Protein AF-A0AAV7Y1E8-F1 (afdb_monomer_lite)

Organism: NCBI:txid439358

Sequence (261 aa):
MVREHLTSSNLPACPCTICLYGFSEGDDFIKTMCYHYYHSYCLAEHASKTEKFFKEEQEKLPLFQRAKSFEVLCPICREPIKCDVETLSKAPPPLALQNAPIMEPDAKLRELQDYMSALYIQQKEKGGIIDPDAADSKVLLVNEPYYVVIKSSQSLVGSSTSQSNNFCEGAESCANSERSPVEEEPTVPRWRQRQLEQQERQRQQAIQQREGRSVQHPKPQPPKPPKPTKPLDDETEEPQRSIGRQRRGRGRGQKINHRNR

Structure (mmCIF, N/CA/C/O backbone):
data_AF-A0AAV7Y1E8-F1
#
_entry.id   AF-A0AAV7Y1E8-F1
#
loop_
_atom_site.group_PDB
_atom_site.id
_atom_site.type_symbol
_atom_site.label_atom_id
_atom_site.label_alt_id
_atom_site.label_comp_id
_atom_site.label_asym_id
_atom_site.label_entity_id
_atom_site.label_seq_id
_atom_site.pdbx_PDB_ins_code
_atom_site.Cartn_x
_atom_site.Cartn_y
_atom_site.Cartn_z
_atom_site.occupancy
_atom_site.B_iso_or_equiv
_atom_site.auth_seq_id
_atom_site.auth_comp_id
_atom_site.auth_asym_id
_atom_site.auth_atom_id
_atom_site.pdbx_PDB_model_num
ATOM 1 N N . MET A 1 1 ? -34.838 -9.312 12.813 1.00 40.81 1 MET A N 1
ATOM 2 C CA . MET A 1 1 ? -33.416 -9.700 12.917 1.00 40.81 1 MET A CA 1
ATOM 3 C C . MET A 1 1 ? -33.146 -10.703 11.814 1.00 40.81 1 MET A C 1
ATOM 5 O O . MET A 1 1 ? -33.668 -11.807 11.885 1.00 40.81 1 MET A O 1
ATOM 9 N N . VAL A 1 2 ? -32.456 -10.295 10.750 1.00 44.75 2 VAL A N 1
ATOM 10 C CA . VAL A 1 2 ? -32.082 -11.217 9.671 1.00 44.75 2 VAL A CA 1
ATOM 11 C C . VAL A 1 2 ? -30.892 -12.019 10.185 1.00 44.75 2 VAL A C 1
ATOM 13 O O . VAL A 1 2 ? -29.847 -11.447 10.476 1.00 44.75 2 VAL A O 1
ATOM 16 N N . ARG A 1 3 ? -31.093 -13.323 10.395 1.00 52.47 3 ARG A N 1
ATOM 17 C CA . ARG A 1 3 ? -30.011 -14.273 10.658 1.00 52.47 3 ARG A CA 1
ATOM 18 C C . ARG A 1 3 ? -29.147 -14.298 9.402 1.00 52.47 3 ARG A C 1
ATOM 20 O O . ARG A 1 3 ? -29.634 -14.696 8.350 1.00 52.47 3 ARG A O 1
ATOM 27 N N . GLU A 1 4 ? -27.903 -13.847 9.506 1.00 55.56 4 GLU A N 1
ATOM 28 C CA . GLU A 1 4 ? -26.889 -14.109 8.487 1.00 55.56 4 GLU A CA 1
ATOM 29 C C . GLU A 1 4 ? -26.824 -15.629 8.298 1.00 55.56 4 GLU A C 1
ATOM 31 O O . GLU A 1 4 ? -26.500 -16.382 9.218 1.00 55.56 4 GLU A O 1
ATOM 36 N N . HIS A 1 5 ? -27.279 -16.091 7.136 1.00 48.59 5 HIS A N 1
ATOM 37 C CA . HIS A 1 5 ? -27.299 -17.501 6.792 1.00 48.59 5 HIS A CA 1
ATOM 38 C C . HIS A 1 5 ? -25.850 -17.944 6.579 1.00 48.59 5 HIS A C 1
ATOM 40 O O . HIS A 1 5 ? -25.263 -17.667 5.539 1.00 48.59 5 HIS A O 1
ATOM 46 N N . LEU A 1 6 ? -25.290 -18.586 7.607 1.00 52.28 6 LEU A N 1
ATOM 47 C CA . LEU A 1 6 ? -23.985 -19.244 7.625 1.00 52.28 6 LEU A CA 1
ATOM 48 C C . LEU A 1 6 ? -23.891 -20.260 6.475 1.00 52.28 6 LEU A C 1
ATOM 50 O O . LEU A 1 6 ? -24.307 -21.411 6.615 1.00 52.28 6 LEU A O 1
ATOM 54 N N . THR A 1 7 ? -23.367 -19.840 5.325 1.00 55.47 7 THR A N 1
ATOM 55 C CA . THR A 1 7 ? -22.814 -20.766 4.333 1.00 55.47 7 THR A CA 1
ATOM 56 C C . THR A 1 7 ? -21.528 -21.377 4.888 1.00 55.47 7 THR A C 1
ATOM 58 O O . THR A 1 7 ? -20.909 -20.816 5.788 1.00 55.47 7 THR A O 1
ATOM 61 N N . SER A 1 8 ? -21.109 -22.526 4.356 1.00 54.38 8 SER A N 1
ATOM 62 C CA . SER A 1 8 ? -19.976 -23.333 4.845 1.00 54.38 8 SER A CA 1
ATOM 63 C C . SER A 1 8 ? -18.618 -22.613 4.921 1.00 54.38 8 SER A C 1
ATOM 65 O O . SER A 1 8 ? -17.678 -23.172 5.469 1.00 54.38 8 SER A O 1
ATOM 67 N N . SER A 1 9 ? -18.513 -21.370 4.444 1.00 61.06 9 SER A N 1
ATOM 68 C CA . SER A 1 9 ? -17.401 -20.461 4.719 1.00 61.06 9 SER A CA 1
ATOM 69 C C . SER A 1 9 ? -17.925 -19.030 4.904 1.00 61.06 9 SER A C 1
ATOM 71 O O . SER A 1 9 ? -18.398 -18.414 3.951 1.00 61.06 9 SER A O 1
ATOM 73 N N . ASN A 1 10 ? -17.808 -18.478 6.114 1.00 76.69 10 ASN A N 1
ATOM 74 C CA . ASN A 1 10 ? -18.077 -17.060 6.412 1.00 76.69 10 ASN A CA 1
ATOM 75 C C . ASN A 1 10 ? -16.878 -16.145 6.082 1.00 76.69 10 ASN A C 1
ATOM 77 O O . ASN A 1 10 ? -16.777 -15.028 6.595 1.00 76.69 10 ASN A O 1
ATOM 81 N N . LEU A 1 11 ? -15.938 -16.622 5.265 1.00 87.94 11 LEU A N 1
ATOM 82 C CA . LEU A 1 11 ? -14.758 -15.858 4.882 1.00 87.94 11 LEU A CA 1
ATOM 83 C C . LEU A 1 11 ? -15.128 -14.813 3.820 1.00 87.94 11 LEU A C 1
ATOM 85 O O . LEU A 1 11 ? -15.914 -15.111 2.915 1.00 87.94 11 LEU A O 1
ATOM 89 N N . PRO A 1 12 ? -14.573 -13.591 3.892 1.00 89.19 12 PRO A N 1
ATOM 90 C CA . PRO A 1 12 ? -14.768 -12.608 2.838 1.00 89.19 12 PRO A CA 1
ATOM 91 C C . PRO A 1 12 ? -14.227 -13.145 1.507 1.00 89.19 12 PRO A C 1
ATOM 93 O O . PRO A 1 12 ? -13.085 -13.585 1.423 1.00 89.19 12 PRO A O 1
ATOM 96 N N . ALA A 1 13 ? -15.039 -13.072 0.450 1.00 88.06 13 ALA A N 1
ATOM 97 C CA . ALA A 1 13 ? -14.643 -13.509 -0.893 1.00 88.06 13 ALA A CA 1
ATOM 98 C C . ALA A 1 13 ? -13.715 -12.509 -1.617 1.00 88.06 13 ALA A C 1
ATOM 100 O O . ALA A 1 13 ? -13.262 -12.772 -2.729 1.00 88.06 13 ALA A O 1
ATOM 101 N N . CYS A 1 14 ? -13.460 -11.342 -1.022 1.00 90.62 14 CYS A N 1
ATOM 102 C CA . CYS A 1 14 ? -12.571 -10.318 -1.560 1.00 90.62 14 CYS A CA 1
ATOM 103 C C . CYS A 1 14 ? -11.164 -10.413 -0.945 1.00 90.62 14 CYS A C 1
ATOM 105 O O . CYS A 1 14 ? -11.022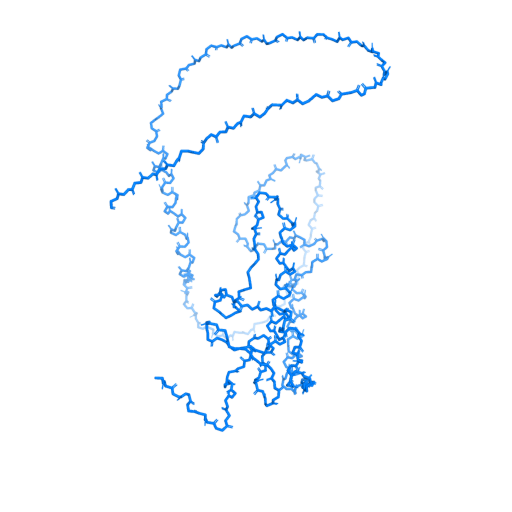 -10.873 0.187 1.00 90.62 14 CYS A O 1
ATOM 107 N N . PRO A 1 15 ? -10.114 -9.957 -1.651 1.00 94.88 15 PRO A N 1
ATOM 108 C CA . PRO A 1 15 ? -8.782 -9.851 -1.072 1.00 94.88 15 PRO A CA 1
ATOM 109 C C . PRO A 1 15 ? -8.688 -8.669 -0.101 1.00 94.88 15 PRO A C 1
ATOM 111 O O . PRO A 1 15 ? -9.342 -7.636 -0.279 1.00 94.88 15 PRO A O 1
ATOM 114 N N . CYS A 1 16 ? -7.809 -8.780 0.893 1.00 96.69 16 CYS A N 1
ATOM 115 C CA . CYS A 1 16 ? -7.397 -7.627 1.680 1.00 96.69 16 CYS A CA 1
ATOM 116 C C . CYS A 1 16 ? -6.605 -6.666 0.782 1.00 96.69 16 CYS A C 1
ATOM 118 O O . CYS A 1 16 ? -5.572 -7.030 0.229 1.00 96.69 16 CYS A O 1
ATOM 120 N N . THR A 1 17 ? -7.028 -5.406 0.671 1.00 96.62 17 THR A N 1
ATOM 121 C CA . THR A 1 17 ? -6.372 -4.437 -0.231 1.00 96.62 17 THR A CA 1
ATOM 122 C C . THR A 1 17 ? -5.018 -3.928 0.268 1.00 96.62 17 THR A C 1
ATOM 124 O O . THR A 1 17 ? -4.405 -3.099 -0.395 1.00 96.62 17 THR A O 1
ATOM 127 N N . ILE A 1 18 ? -4.571 -4.366 1.449 1.00 96.88 18 ILE A N 1
ATOM 128 C CA . ILE A 1 18 ? -3.268 -3.995 2.014 1.00 96.88 18 ILE A CA 1
ATOM 129 C C . ILE A 1 18 ? -2.212 -5.028 1.611 1.00 96.88 18 ILE A C 1
ATOM 131 O O . ILE A 1 18 ? -1.183 -4.654 1.062 1.00 96.88 18 ILE A O 1
ATOM 135 N N . CYS A 1 19 ? -2.459 -6.319 1.861 1.00 95.62 19 CYS A N 1
ATOM 136 C CA . CYS A 1 19 ? -1.514 -7.391 1.526 1.00 95.62 19 CYS A CA 1
ATOM 137 C C . CYS A 1 19 ? -1.793 -8.056 0.170 1.00 95.62 19 CYS A C 1
ATOM 139 O O . CYS A 1 19 ? -0.960 -8.815 -0.307 1.00 95.62 19 CYS A O 1
ATOM 141 N N . LEU A 1 20 ? -2.946 -7.771 -0.442 1.00 95.75 20 LEU A N 1
ATOM 142 C CA . LEU A 1 20 ? -3.437 -8.341 -1.703 1.00 95.75 20 LEU A CA 1
ATOM 143 C C . LEU A 1 20 ? -3.750 -9.848 -1.664 1.00 95.75 20 LEU A C 1
ATOM 145 O O . LEU A 1 20 ? -4.142 -10.411 -2.683 1.00 95.75 20 LEU A O 1
ATOM 149 N N . TYR A 1 21 ? -3.658 -10.489 -0.497 1.00 95.25 21 TYR A N 1
ATOM 150 C CA . TYR A 1 21 ? -4.055 -11.882 -0.302 1.00 95.25 21 TYR A CA 1
ATOM 151 C C . TYR A 1 21 ? -5.527 -12.012 0.100 1.00 95.25 21 TYR A C 1
ATOM 153 O O . TYR A 1 21 ? -6.120 -11.108 0.697 1.00 95.25 21 TYR A O 1
ATOM 161 N N . GLY A 1 22 ? -6.111 -13.165 -0.231 1.00 93.88 22 GLY A N 1
ATOM 162 C CA . GLY A 1 22 ? -7.423 -13.579 0.263 1.00 93.88 22 GLY A CA 1
ATOM 163 C C . GLY A 1 22 ? -7.404 -13.948 1.748 1.00 93.88 22 GLY A C 1
ATOM 164 O O . GLY A 1 22 ? -6.351 -13.979 2.385 1.00 93.88 22 GLY A O 1
ATOM 165 N N . PHE A 1 23 ? -8.585 -14.243 2.283 1.00 93.44 23 PHE A N 1
ATOM 166 C CA . PHE A 1 23 ? -8.762 -14.711 3.655 1.00 93.44 23 PHE A CA 1
ATOM 167 C C . PHE A 1 23 ? -8.805 -16.237 3.687 1.00 93.44 23 PHE A C 1
ATOM 169 O O . PHE A 1 23 ? -9.532 -16.851 2.905 1.00 93.44 23 PHE A O 1
ATOM 176 N N . SER A 1 24 ? -8.035 -16.835 4.591 1.00 92.00 24 SER A N 1
ATOM 177 C CA . SER A 1 24 ? -7.985 -18.284 4.814 1.00 92.00 24 SER A CA 1
ATOM 178 C C . SER A 1 24 ? -8.520 -18.647 6.200 1.00 92.00 24 SER A C 1
ATOM 180 O O . SER A 1 24 ? -8.622 -17.799 7.087 1.00 92.00 24 SER A O 1
ATOM 182 N N . GLU A 1 25 ? -8.861 -19.917 6.409 1.00 89.88 25 GLU A N 1
ATOM 183 C CA . GLU A 1 25 ? -9.179 -20.410 7.752 1.00 89.88 25 GLU A CA 1
ATOM 184 C C . GLU A 1 25 ? -7.974 -20.211 8.685 1.00 89.88 25 GLU A C 1
ATOM 186 O O . GLU A 1 25 ? -6.852 -20.583 8.347 1.00 89.88 25 GLU A O 1
ATOM 191 N N . GLY A 1 26 ? -8.207 -19.604 9.851 1.00 87.75 26 GLY A N 1
ATOM 192 C CA . GLY A 1 26 ? -7.156 -19.250 10.812 1.00 87.75 26 GLY A CA 1
ATOM 193 C C . GLY A 1 26 ? -6.606 -17.825 10.680 1.00 87.75 26 GLY A C 1
ATOM 194 O O . GLY A 1 26 ? -5.834 -17.411 11.541 1.00 87.75 26 GLY A O 1
ATOM 195 N N . ASP A 1 27 ? -7.015 -17.060 9.664 1.00 92.25 27 ASP A N 1
ATOM 196 C CA . ASP A 1 27 ? -6.693 -15.633 9.587 1.00 92.25 27 ASP A CA 1
ATOM 197 C C . ASP A 1 27 ? -7.577 -14.806 10.538 1.00 92.25 27 ASP A C 1
ATOM 199 O O . ASP A 1 27 ? -8.803 -14.937 10.553 1.00 92.25 27 ASP A O 1
ATOM 203 N N . ASP A 1 28 ? -6.960 -13.856 11.242 1.00 93.38 28 ASP A N 1
ATOM 204 C CA . ASP A 1 28 ? -7.676 -12.821 11.987 1.00 93.38 28 ASP A CA 1
ATOM 205 C C . ASP A 1 28 ? -8.008 -11.637 11.071 1.00 93.38 28 ASP A C 1
ATOM 207 O O . ASP A 1 28 ? -7.120 -10.994 10.495 1.00 93.38 28 ASP A O 1
ATOM 211 N N . PHE A 1 29 ? -9.293 -11.299 10.964 1.00 94.06 29 PHE A N 1
ATOM 212 C CA . PHE A 1 29 ? -9.763 -10.200 10.124 1.00 94.06 29 PHE A CA 1
ATOM 213 C C . PHE A 1 29 ? -10.843 -9.348 10.788 1.00 94.06 29 PHE A C 1
ATOM 215 O O . PHE A 1 29 ? -11.535 -9.766 11.715 1.00 94.06 29 PHE A O 1
ATOM 222 N N . ILE A 1 30 ? -11.002 -8.131 10.271 1.00 93.75 30 ILE A N 1
ATOM 223 C CA . ILE A 1 30 ? -11.982 -7.151 10.730 1.00 93.75 30 ILE A CA 1
ATOM 224 C C . ILE A 1 30 ? -12.786 -6.600 9.553 1.00 93.75 30 ILE A C 1
ATOM 226 O O . ILE A 1 30 ? -12.258 -6.339 8.469 1.00 93.75 30 ILE A O 1
ATOM 230 N N . LYS A 1 31 ? -14.081 -6.391 9.797 1.00 94.75 31 LYS A N 1
ATOM 231 C CA . LYS A 1 31 ? -14.990 -5.649 8.923 1.00 94.75 31 LYS A CA 1
ATOM 232 C C . LYS A 1 31 ? -15.153 -4.233 9.466 1.00 94.75 31 LYS A C 1
ATOM 234 O O . LYS A 1 31 ? -15.590 -4.050 10.602 1.00 94.75 31 LYS A O 1
ATOM 239 N N . THR A 1 32 ? -14.821 -3.232 8.663 1.00 95.00 32 THR A N 1
ATOM 240 C CA . THR A 1 32 ? -15.008 -1.825 9.035 1.00 95.00 32 THR A CA 1
ATOM 241 C C . THR A 1 32 ? -16.463 -1.383 8.856 1.00 95.00 32 THR A C 1
ATOM 243 O O . THR A 1 32 ? -17.277 -2.063 8.229 1.00 95.00 32 THR A O 1
ATOM 246 N N . MET A 1 33 ? -16.801 -0.197 9.372 1.00 95.00 33 MET A N 1
ATOM 247 C CA . MET A 1 33 ? -18.141 0.384 9.203 1.00 95.00 33 MET A CA 1
ATOM 248 C C . MET A 1 33 ? -18.464 0.767 7.762 1.00 95.00 33 MET A C 1
ATOM 250 O O . MET A 1 33 ? -19.619 0.692 7.357 1.00 95.00 33 MET A O 1
ATOM 254 N N . CYS A 1 34 ? -17.435 1.053 6.969 1.00 96.19 34 CYS A N 1
ATOM 255 C CA . CYS A 1 34 ? -17.549 1.245 5.531 1.00 96.19 34 CYS A CA 1
ATOM 256 C C . CYS A 1 34 ? -17.591 -0.076 4.736 1.00 96.19 34 CYS A C 1
ATOM 258 O O . CYS A 1 34 ? -17.379 -0.060 3.529 1.00 96.19 34 CYS A O 1
ATOM 260 N N . TYR A 1 35 ? -17.863 -1.214 5.394 1.00 94.94 35 TYR A N 1
ATOM 261 C CA . TYR A 1 35 ? -18.031 -2.552 4.800 1.00 94.94 35 TYR A CA 1
ATOM 262 C C . TYR A 1 35 ? -16.805 -3.111 4.065 1.00 94.94 35 TYR A C 1
ATOM 264 O O . TYR A 1 35 ? -16.930 -4.030 3.256 1.00 94.94 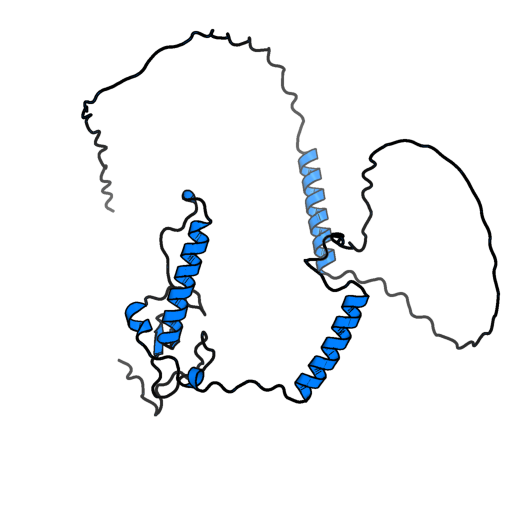35 TYR A O 1
ATOM 272 N N . HIS A 1 36 ? -15.614 -2.608 4.381 1.00 95.94 36 HIS A N 1
ATOM 273 C CA . HIS A 1 36 ? -14.365 -3.121 3.834 1.00 95.94 36 HIS A CA 1
ATOM 274 C C . HIS A 1 36 ? -13.700 -4.096 4.808 1.00 95.94 36 HIS A C 1
ATOM 276 O O . HIS A 1 36 ? -13.762 -3.922 6.027 1.00 95.94 36 HIS A O 1
ATOM 282 N N . TYR A 1 37 ? -13.070 -5.129 4.254 1.00 96.38 37 TYR A N 1
ATOM 283 C CA . TYR A 1 37 ? -12.449 -6.208 5.013 1.00 96.38 37 TYR A CA 1
ATOM 284 C C . TYR A 1 37 ? -10.928 -6.094 4.963 1.00 96.38 37 TYR A C 1
ATOM 286 O O . TYR A 1 37 ? -10.343 -5.865 3.902 1.00 96.38 37 TYR A O 1
ATOM 294 N N . TYR A 1 38 ? -10.291 -6.289 6.115 1.00 96.81 38 TYR A N 1
ATOM 295 C CA . TYR A 1 38 ? -8.836 -6.289 6.251 1.00 96.81 38 TYR A CA 1
ATOM 296 C C . TYR A 1 38 ? -8.401 -7.395 7.200 1.00 96.81 38 TYR A C 1
ATOM 298 O O . TYR A 1 38 ? -9.094 -7.664 8.180 1.00 96.81 38 TYR A O 1
ATOM 306 N N . HIS A 1 39 ? -7.225 -7.980 6.971 1.00 96.88 39 HIS A N 1
ATOM 307 C CA . HIS A 1 39 ? -6.550 -8.722 8.034 1.00 96.88 39 HIS A CA 1
ATOM 308 C C . HIS A 1 39 ? -6.241 -7.765 9.188 1.00 96.88 39 HIS A C 1
ATOM 310 O O . HIS A 1 39 ? -5.772 -6.645 8.955 1.00 96.88 39 HIS A O 1
ATOM 316 N N . SER A 1 40 ? -6.492 -8.198 10.422 1.00 96.19 40 SER A N 1
ATOM 317 C CA . SER A 1 40 ? -6.297 -7.378 11.624 1.00 96.19 40 SER A CA 1
ATOM 318 C C . SER A 1 40 ? -4.856 -6.872 11.718 1.00 96.19 40 SER A C 1
ATOM 320 O O . SER A 1 40 ? -4.631 -5.672 11.880 1.00 96.19 40 SER A O 1
ATOM 322 N N . TYR A 1 41 ? -3.894 -7.766 11.469 1.00 96.62 41 TYR A N 1
ATOM 323 C CA . TYR A 1 41 ? -2.470 -7.446 11.366 1.00 96.62 41 TYR A CA 1
ATOM 324 C C . TYR A 1 41 ? -2.188 -6.347 10.328 1.00 96.62 41 TYR A C 1
ATOM 326 O O . TYR A 1 41 ? -1.524 -5.352 10.620 1.00 96.62 41 TYR A O 1
ATOM 334 N N . CYS A 1 42 ? -2.740 -6.480 9.118 1.00 97.12 42 CYS A N 1
ATOM 335 C CA . CYS A 1 42 ? -2.508 -5.527 8.033 1.00 97.12 42 CYS A CA 1
ATOM 336 C C . CYS A 1 42 ? -3.082 -4.141 8.339 1.00 97.12 42 CYS A C 1
ATOM 338 O O . CYS A 1 42 ? -2.445 -3.132 8.031 1.00 97.12 42 CYS A O 1
ATOM 340 N N . LEU A 1 43 ? -4.267 -4.073 8.953 1.00 97.25 43 LEU A N 1
ATOM 341 C CA . LEU A 1 43 ? -4.855 -2.795 9.346 1.00 97.25 43 LEU A CA 1
ATOM 342 C C . LEU A 1 43 ? -4.051 -2.128 10.472 1.00 97.25 43 LEU A C 1
ATOM 344 O O . LEU A 1 43 ? -3.862 -0.912 10.429 1.00 97.25 43 LEU A O 1
ATOM 348 N N . ALA A 1 44 ? -3.532 -2.901 11.432 1.00 96.94 44 ALA A N 1
ATOM 349 C CA . ALA A 1 44 ? -2.661 -2.383 12.490 1.00 96.94 44 ALA A CA 1
ATOM 350 C C . ALA A 1 44 ? -1.358 -1.792 11.928 1.00 96.94 44 ALA A C 1
ATOM 352 O O . ALA A 1 44 ? -0.984 -0.665 12.266 1.00 96.94 44 ALA A O 1
ATOM 353 N N . GLU A 1 45 ? -0.691 -2.533 11.038 1.00 96.88 45 GLU A N 1
ATOM 354 C CA . GLU A 1 45 ? 0.506 -2.083 10.318 1.00 96.88 45 GLU A CA 1
ATOM 355 C C . GLU A 1 45 ? 0.239 -0.792 9.533 1.00 96.88 45 GLU A C 1
ATOM 357 O O . GLU A 1 45 ? 1.021 0.160 9.610 1.00 96.88 45 GLU A O 1
ATOM 362 N N . HIS A 1 46 ? -0.878 -0.742 8.803 1.00 97.12 46 HIS A N 1
ATOM 363 C CA . HIS A 1 46 ? -1.276 0.431 8.033 1.00 97.12 46 HIS A CA 1
ATOM 364 C C . HIS A 1 46 ? -1.519 1.646 8.934 1.00 97.12 46 HIS A C 1
ATOM 366 O O . HIS A 1 46 ? -0.945 2.705 8.688 1.00 97.12 46 HIS A O 1
ATOM 372 N N . ALA A 1 47 ? -2.313 1.493 9.996 1.00 96.56 47 ALA A N 1
ATOM 373 C CA . ALA A 1 47 ? -2.591 2.566 10.948 1.00 96.56 47 ALA A CA 1
ATOM 374 C C . ALA A 1 47 ? -1.298 3.107 11.578 1.00 96.56 47 ALA A C 1
ATOM 376 O O . ALA A 1 47 ? -1.075 4.316 11.579 1.00 96.56 47 ALA A O 1
ATOM 377 N N . SER A 1 48 ? -0.411 2.209 12.020 1.00 96.00 48 SER A N 1
ATOM 378 C CA . SER A 1 48 ? 0.868 2.568 12.645 1.00 96.00 48 SER A CA 1
ATOM 379 C C . SER A 1 48 ? 1.795 3.319 11.687 1.00 96.00 48 SER A C 1
ATOM 381 O O . SER A 1 48 ? 2.438 4.295 12.075 1.00 96.00 48 SER A O 1
ATOM 383 N N . LYS A 1 49 ? 1.889 2.879 10.424 1.00 96.50 49 LYS A N 1
ATOM 384 C CA . LYS A 1 49 ? 2.711 3.542 9.399 1.00 96.50 49 LYS A CA 1
ATOM 385 C C . LYS A 1 49 ? 2.134 4.905 9.024 1.00 96.50 49 LYS A C 1
ATOM 387 O O . LYS A 1 49 ? 2.872 5.886 9.021 1.00 96.50 49 LYS A O 1
ATOM 392 N N . THR A 1 50 ? 0.830 4.992 8.765 1.00 95.75 50 THR A N 1
ATOM 393 C CA . THR A 1 50 ? 0.180 6.259 8.397 1.00 95.75 50 THR A CA 1
ATOM 394 C C . THR A 1 50 ? 0.251 7.277 9.542 1.00 95.75 50 THR A C 1
ATOM 396 O O . THR A 1 50 ? 0.452 8.461 9.281 1.00 95.75 50 THR A O 1
ATOM 399 N N . GLU A 1 51 ? 0.184 6.843 10.807 1.00 95.69 51 GLU A N 1
ATOM 400 C CA . GLU A 1 51 ? 0.390 7.732 11.960 1.00 95.69 51 GLU A CA 1
ATOM 401 C C . GLU A 1 51 ? 1.817 8.296 12.008 1.00 95.69 51 GLU A C 1
ATOM 403 O O . GLU A 1 51 ? 2.003 9.491 12.251 1.00 95.69 51 GLU A O 1
ATOM 408 N N . LYS A 1 52 ? 2.831 7.456 11.758 1.00 96.12 52 LYS A N 1
ATOM 409 C CA . LYS A 1 52 ? 4.235 7.892 11.695 1.00 96.12 52 LYS A CA 1
ATOM 410 C C . LYS A 1 52 ? 4.447 8.922 10.587 1.00 96.12 52 LYS A C 1
ATOM 412 O O . LYS A 1 52 ? 4.929 10.012 10.878 1.00 96.12 52 LYS A O 1
ATOM 417 N N . PHE A 1 53 ? 3.991 8.628 9.366 1.00 96.50 53 PHE A N 1
ATOM 418 C CA . PHE A 1 53 ? 4.065 9.573 8.247 1.00 96.50 53 PHE A CA 1
ATOM 419 C C . PHE A 1 53 ? 3.354 10.889 8.560 1.00 96.50 53 PHE A C 1
ATOM 421 O O . PHE A 1 53 ? 3.886 11.961 8.287 1.00 96.50 53 PHE A O 1
ATOM 428 N N . PHE A 1 54 ? 2.173 10.829 9.179 1.00 95.94 54 PHE A N 1
ATOM 429 C CA . PHE A 1 54 ? 1.468 12.034 9.596 1.00 95.94 54 PHE A CA 1
ATOM 430 C C . PHE A 1 54 ? 2.304 12.872 10.570 1.00 95.94 54 PHE A C 1
ATOM 432 O O . PHE A 1 54 ? 2.426 14.078 10.372 1.00 95.94 54 PHE A O 1
ATOM 439 N N . LYS A 1 55 ? 2.912 12.261 11.595 1.00 95.56 55 LYS A N 1
ATOM 440 C CA . LYS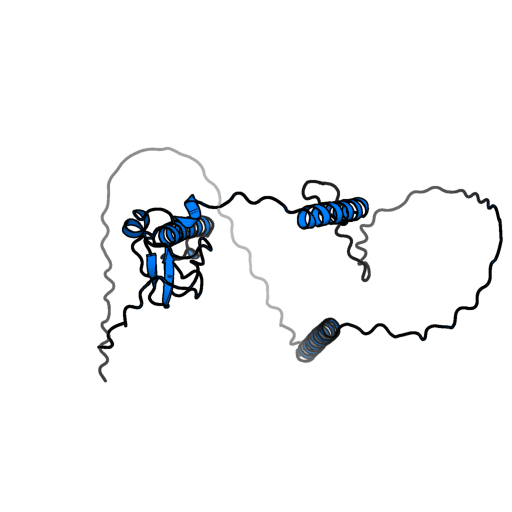 A 1 55 ? 3.769 12.976 12.558 1.00 95.56 55 LYS A CA 1
ATOM 441 C C . LYS A 1 55 ? 4.979 13.619 11.875 1.00 95.56 55 LYS A C 1
ATOM 443 O O . LYS A 1 55 ? 5.227 14.801 12.100 1.00 95.56 55 LYS A O 1
ATOM 448 N N . GLU A 1 56 ? 5.664 12.888 11.001 1.00 96.25 56 GLU A N 1
ATOM 449 C CA . GLU A 1 56 ? 6.825 13.389 10.251 1.00 96.25 56 GLU A CA 1
ATOM 450 C C . GLU A 1 56 ? 6.467 14.584 9.352 1.00 96.25 56 GLU A C 1
ATOM 452 O O . GLU A 1 56 ? 7.176 15.591 9.340 1.00 96.25 56 GLU A O 1
ATOM 457 N N . GLU A 1 57 ? 5.346 14.521 8.630 1.00 95.50 57 GLU A N 1
ATOM 458 C CA . GLU A 1 57 ? 4.876 15.641 7.801 1.00 95.50 57 GLU A CA 1
ATOM 459 C C . GLU A 1 57 ? 4.476 16.851 8.653 1.00 95.50 57 GLU A C 1
ATOM 461 O O . GLU A 1 57 ? 4.758 17.999 8.309 1.00 95.50 57 GLU A O 1
ATOM 466 N N . GLN A 1 58 ? 3.871 16.608 9.812 1.00 95.31 58 GLN A N 1
ATOM 467 C CA . GLN A 1 58 ? 3.460 17.661 10.734 1.00 95.31 58 GLN A CA 1
ATOM 468 C C . GLN A 1 58 ? 4.657 18.375 11.366 1.00 95.31 58 GLN A C 1
ATOM 470 O O . GLN A 1 58 ? 4.598 19.583 11.601 1.00 95.31 58 GLN A O 1
ATOM 475 N N . GLU A 1 59 ? 5.758 17.669 11.611 1.00 94.56 59 GLU A N 1
ATOM 476 C CA . GLU A 1 59 ? 6.999 18.263 12.114 1.00 94.56 59 GLU A CA 1
ATOM 477 C C . GLU A 1 59 ? 7.641 19.221 11.103 1.00 94.56 59 GLU A C 1
ATOM 479 O O . GLU A 1 59 ? 8.143 20.274 11.511 1.00 94.56 59 GLU A O 1
ATOM 484 N N . LYS A 1 60 ? 7.537 18.921 9.799 1.00 95.69 60 LYS A N 1
ATOM 485 C CA . LYS A 1 60 ? 8.024 19.779 8.700 1.00 95.69 60 LYS A CA 1
ATOM 486 C C . LYS A 1 60 ? 7.231 21.082 8.563 1.00 95.69 60 LYS A C 1
ATOM 488 O O . LYS A 1 60 ? 7.747 22.065 8.029 1.00 95.69 60 LYS A O 1
ATOM 493 N N . LEU A 1 61 ? 5.987 21.113 9.043 1.00 95.19 61 LEU A N 1
ATOM 494 C CA . LEU A 1 61 ? 5.118 22.282 8.942 1.00 95.19 61 LEU A CA 1
ATOM 495 C C . LEU A 1 61 ? 5.342 23.286 10.090 1.00 95.19 61 LEU A C 1
ATOM 497 O O . LEU A 1 61 ? 5.547 22.893 11.248 1.00 95.19 61 LEU A O 1
ATOM 501 N N . PRO A 1 62 ? 5.215 24.600 9.817 1.00 94.81 62 PRO A N 1
ATOM 502 C CA . PRO A 1 62 ? 5.123 25.619 10.858 1.00 94.81 62 PRO A CA 1
ATOM 503 C C . PRO A 1 62 ? 3.963 25.340 11.825 1.00 94.81 62 PRO A C 1
ATOM 505 O O . PRO A 1 62 ? 2.896 24.896 11.405 1.00 94.81 62 PRO A O 1
ATOM 508 N N . LEU A 1 63 ? 4.122 25.682 13.111 1.00 91.88 63 LEU A N 1
ATOM 509 C CA . LEU A 1 63 ? 3.148 25.371 14.176 1.00 91.88 63 LEU A CA 1
ATOM 510 C C . LEU A 1 63 ? 1.697 25.776 13.859 1.00 91.88 63 LEU A C 1
ATOM 512 O O . LEU A 1 63 ? 0.770 25.085 14.267 1.00 91.88 63 LEU A O 1
ATOM 516 N N . PHE A 1 64 ? 1.489 26.875 13.129 1.00 92.19 64 PHE A N 1
ATOM 517 C CA . PHE A 1 64 ? 0.151 27.370 12.782 1.00 92.19 64 PHE A CA 1
ATOM 518 C C . PHE A 1 64 ? -0.551 26.567 11.674 1.00 92.19 64 PHE A C 1
ATOM 520 O O . PHE A 1 64 ? -1.757 26.721 11.498 1.00 92.19 64 PHE A O 1
ATOM 527 N N . GLN A 1 65 ? 0.187 25.739 10.926 1.00 93.12 65 GLN A N 1
ATOM 528 C CA . GLN A 1 65 ? -0.332 24.897 9.840 1.00 93.12 65 GLN A CA 1
ATOM 529 C C . GLN A 1 65 ? -0.525 23.437 10.262 1.00 93.12 65 GLN A C 1
ATOM 531 O O . GLN A 1 65 ? -1.135 22.668 9.524 1.00 93.12 65 GLN A O 1
ATOM 536 N N . ARG A 1 66 ? -0.026 23.044 11.441 1.00 93.75 66 ARG A N 1
ATOM 537 C CA . ARG A 1 66 ? -0.131 21.667 11.928 1.00 93.75 66 ARG A CA 1
ATOM 538 C C . ARG A 1 66 ? -1.585 21.311 12.230 1.00 93.75 66 ARG A C 1
ATOM 540 O O . ARG A 1 66 ? -2.272 22.008 12.980 1.00 93.75 66 ARG A O 1
ATOM 547 N N . ALA A 1 67 ? -2.037 20.183 11.692 1.00 91.12 67 ALA A N 1
ATOM 548 C CA . ALA A 1 67 ? -3.297 19.564 12.087 1.00 91.12 67 ALA A CA 1
ATOM 549 C C . ALA A 1 67 ? -3.286 19.158 13.576 1.00 91.12 67 ALA A C 1
ATOM 551 O O . ALA A 1 67 ? -2.237 18.904 14.165 1.00 91.12 67 ALA A O 1
ATOM 552 N N . LYS A 1 68 ? -4.466 19.115 14.201 1.00 85.25 68 LYS A N 1
ATOM 553 C CA . LYS A 1 68 ? -4.597 18.878 15.651 1.00 85.25 68 LYS A CA 1
ATOM 554 C C . LYS A 1 68 ? -4.643 17.402 16.031 1.00 85.25 68 LYS A C 1
ATOM 556 O O . LYS A 1 68 ? -4.266 17.058 17.145 1.00 85.25 68 LYS A O 1
ATOM 561 N N . SER A 1 69 ? -5.144 16.556 15.141 1.00 90.38 69 SER A N 1
ATOM 562 C CA . SER A 1 69 ? -5.405 15.149 15.418 1.00 90.38 69 SER A CA 1
ATOM 563 C C . SER A 1 69 ? -5.126 14.297 14.192 1.00 90.38 69 SER A C 1
ATOM 565 O O . SER A 1 69 ? -5.235 14.762 13.058 1.00 90.38 69 SER A O 1
ATOM 567 N N . PHE A 1 70 ? -4.768 13.048 14.462 1.00 93.25 70 PHE A N 1
ATOM 568 C CA . PHE A 1 70 ? -4.607 12.000 13.473 1.00 93.25 70 PHE A CA 1
ATOM 569 C C . PHE A 1 70 ? -5.850 11.109 13.471 1.00 93.25 70 PHE A C 1
ATOM 571 O O . PHE A 1 70 ? -6.362 10.764 14.536 1.00 93.25 70 PHE A O 1
ATOM 578 N N . GLU A 1 71 ? -6.309 10.723 12.283 1.00 94.44 71 GLU A N 1
ATOM 579 C CA . GLU A 1 71 ? -7.375 9.742 12.098 1.00 94.44 71 GLU A CA 1
ATOM 580 C C . GLU A 1 71 ? -6.928 8.708 11.067 1.00 94.44 71 GLU A C 1
ATOM 582 O O . GLU A 1 71 ? -6.383 9.051 10.015 1.00 94.44 71 GLU A O 1
ATOM 587 N N . VAL A 1 72 ? -7.176 7.433 11.362 1.00 95.62 72 VAL A N 1
ATOM 588 C CA . VAL A 1 72 ? -6.930 6.350 10.409 1.00 95.62 72 VAL A CA 1
ATOM 589 C C . VAL A 1 72 ? -8.037 6.389 9.363 1.00 95.62 72 VAL A C 1
ATOM 591 O O . VAL A 1 72 ? -9.214 6.276 9.698 1.00 95.62 72 VAL A O 1
ATOM 594 N N . LEU A 1 73 ? -7.672 6.534 8.091 1.00 96.62 73 LEU A N 1
ATOM 595 C CA . LEU A 1 73 ? -8.623 6.540 6.981 1.00 96.62 73 LEU A CA 1
ATOM 596 C C . LEU A 1 73 ? -8.622 5.193 6.265 1.00 96.62 73 LEU A C 1
ATOM 598 O O . LEU A 1 73 ? -7.583 4.558 6.103 1.00 96.62 73 LEU A O 1
ATOM 602 N N . CYS A 1 74 ? -9.791 4.775 5.787 1.00 97.44 74 CYS A N 1
ATOM 603 C CA . CYS A 1 74 ? -9.926 3.575 4.976 1.00 97.44 74 CYS A CA 1
ATOM 604 C C . CYS A 1 74 ? -9.100 3.674 3.677 1.00 97.44 74 CYS A C 1
ATOM 606 O O . CYS A 1 74 ? -9.337 4.596 2.893 1.00 97.44 74 CYS A O 1
ATOM 608 N N . PRO A 1 75 ? -8.215 2.698 3.377 1.00 96.75 75 PRO A N 1
ATOM 609 C CA . PRO A 1 75 ? -7.456 2.667 2.123 1.00 96.75 75 PRO A CA 1
ATOM 610 C C . PRO A 1 75 ? -8.310 2.678 0.849 1.00 96.75 75 PRO A C 1
ATOM 612 O O . PRO A 1 75 ? -7.816 3.040 -0.213 1.00 96.75 75 PRO A O 1
ATOM 615 N N . ILE A 1 76 ? -9.579 2.272 0.947 1.00 97.12 76 ILE A N 1
ATOM 616 C CA . ILE A 1 76 ? -10.470 2.111 -0.206 1.00 97.12 76 ILE A CA 1
ATOM 617 C C . ILE A 1 76 ? -11.333 3.359 -0.409 1.00 97.12 76 ILE A C 1
ATOM 619 O O . ILE A 1 76 ? -11.281 3.985 -1.463 1.00 97.12 76 ILE A O 1
ATOM 623 N N . CYS A 1 77 ? -12.111 3.752 0.602 1.00 97.69 77 CYS A N 1
ATOM 624 C CA . CYS A 1 77 ? -13.097 4.836 0.485 1.00 97.69 77 CYS A CA 1
ATOM 625 C C . CYS A 1 77 ? -12.735 6.112 1.258 1.00 97.69 77 CYS A C 1
ATOM 627 O O . CYS A 1 77 ? -13.468 7.094 1.184 1.00 97.69 77 CYS A O 1
ATOM 629 N N . ARG A 1 78 ? -11.614 6.112 1.992 1.00 96.94 78 ARG A N 1
ATOM 630 C CA . ARG A 1 78 ? -11.139 7.219 2.844 1.00 96.94 78 ARG A CA 1
ATOM 631 C C . ARG A 1 78 ? -12.068 7.617 3.995 1.00 96.94 78 ARG A C 1
ATOM 633 O O . ARG A 1 78 ? -11.830 8.637 4.630 1.00 96.94 78 ARG A O 1
ATOM 640 N N . GLU A 1 79 ? -13.085 6.818 4.306 1.00 97.94 79 GLU A N 1
ATOM 641 C CA . GLU A 1 79 ? -13.895 7.020 5.509 1.00 97.94 79 GLU A CA 1
ATOM 642 C C . GLU A 1 79 ? -13.060 6.754 6.779 1.00 97.94 79 GLU A C 1
ATOM 644 O O . GLU A 1 79 ? -12.272 5.798 6.780 1.00 97.94 79 GLU A O 1
ATOM 649 N N . PRO A 1 80 ? -13.202 7.558 7.853 1.00 96.50 80 PRO A N 1
ATOM 650 C CA . PRO A 1 80 ? -12.493 7.328 9.108 1.00 96.50 80 PRO A CA 1
ATOM 651 C C . PRO A 1 80 ? -12.818 5.960 9.715 1.00 96.50 80 PRO A C 1
ATOM 653 O O . PRO A 1 80 ? -13.981 5.600 9.912 1.00 96.50 80 PRO A O 1
ATOM 656 N N . ILE A 1 81 ? -11.781 5.197 10.051 1.00 95.69 81 ILE A N 1
ATOM 657 C CA . ILE A 1 81 ? -11.901 3.894 10.700 1.00 95.69 81 ILE A CA 1
ATOM 658 C C . ILE A 1 81 ? -11.694 4.073 12.203 1.00 95.69 81 ILE A C 1
ATOM 660 O O . ILE A 1 81 ? -10.660 4.554 12.659 1.00 95.69 81 ILE A O 1
ATOM 664 N N . LYS A 1 82 ? -12.670 3.613 12.989 1.00 91.81 82 LYS A N 1
ATOM 665 C CA . LYS A 1 82 ? -12.512 3.440 14.435 1.00 91.81 82 LYS A CA 1
ATOM 666 C C . LYS A 1 82 ? -11.891 2.073 14.691 1.00 91.81 82 LYS A C 1
ATOM 668 O O . LYS A 1 82 ? -12.572 1.058 14.560 1.00 91.81 82 LYS A O 1
ATOM 673 N N . CYS A 1 83 ? -10.612 2.047 15.034 1.00 88.12 83 CYS A N 1
ATOM 674 C CA . CYS A 1 83 ? -9.894 0.821 15.352 1.00 88.12 83 CYS A CA 1
ATOM 675 C C . CYS A 1 83 ? -8.940 1.035 16.526 1.00 88.12 83 CYS A C 1
ATOM 677 O O . CYS A 1 83 ? -8.302 2.081 16.627 1.00 88.12 83 CYS A O 1
ATOM 679 N N . ASP A 1 84 ? -8.832 0.024 17.384 1.00 91.69 84 ASP A N 1
ATOM 680 C CA . ASP A 1 84 ? -7.816 -0.029 18.429 1.00 91.69 84 ASP A CA 1
ATOM 681 C C . ASP A 1 84 ? -6.568 -0.746 17.899 1.00 91.69 84 ASP A C 1
ATOM 683 O O . ASP A 1 84 ? -6.562 -1.965 17.702 1.00 91.69 84 ASP A O 1
ATOM 687 N N . VAL A 1 85 ? -5.514 0.028 17.635 1.00 91.19 85 VAL A N 1
ATOM 688 C CA . VAL A 1 85 ? -4.264 -0.471 17.045 1.00 91.19 85 VAL A CA 1
ATOM 689 C C . VAL A 1 85 ? -3.560 -1.458 17.984 1.00 91.19 85 VAL A C 1
ATOM 691 O O . VAL A 1 85 ? -2.971 -2.434 17.514 1.00 91.19 85 VAL A O 1
ATOM 694 N N . GLU A 1 86 ? -3.662 -1.276 19.304 1.00 91.75 86 GLU A N 1
ATOM 695 C CA . GLU A 1 86 ? -3.016 -2.166 20.278 1.00 91.75 86 GLU A CA 1
ATOM 696 C C . GLU A 1 86 ? -3.627 -3.568 20.268 1.00 91.75 86 GLU A C 1
ATOM 698 O O . GLU A 1 86 ? -2.914 -4.564 20.386 1.00 91.75 86 GLU A O 1
ATOM 703 N N . THR A 1 87 ? -4.943 -3.668 20.090 1.00 93.00 87 THR A N 1
ATOM 704 C CA . THR A 1 87 ? -5.614 -4.963 19.962 1.00 93.00 87 THR A CA 1
ATOM 705 C C . THR A 1 87 ? -5.324 -5.610 18.612 1.00 93.00 87 THR A C 1
ATOM 707 O O . THR A 1 87 ? -4.973 -6.788 18.566 1.00 93.00 87 THR A O 1
ATOM 710 N N . LEU A 1 88 ? -5.407 -4.850 17.515 1.00 93.19 88 LEU A N 1
ATOM 711 C CA . LEU A 1 88 ? -5.183 -5.390 16.170 1.00 93.19 88 LEU A CA 1
ATOM 712 C C . LEU A 1 88 ? -3.737 -5.856 15.939 1.00 93.19 88 LEU A C 1
ATOM 714 O O . LEU A 1 88 ? -3.517 -6.824 15.217 1.00 93.19 88 LEU A O 1
ATOM 718 N N . SER A 1 89 ? -2.755 -5.201 16.564 1.00 93.12 89 SER A N 1
ATOM 719 C CA . SER A 1 89 ? -1.331 -5.552 16.431 1.00 93.12 89 SER A CA 1
ATOM 720 C C . SER A 1 89 ? -0.947 -6.890 17.070 1.00 93.12 89 SER A C 1
ATOM 722 O O . SER A 1 89 ? 0.112 -7.427 16.757 1.00 93.12 89 SER A O 1
ATOM 724 N N . LYS A 1 90 ? -1.803 -7.454 17.933 1.00 94.62 90 LYS A N 1
ATOM 725 C CA . LYS A 1 90 ? -1.603 -8.781 18.540 1.00 94.62 90 LYS A CA 1
ATOM 726 C C . LYS A 1 90 ? -1.972 -9.928 17.594 1.00 94.62 90 LYS A C 1
ATOM 728 O O . LYS A 1 90 ? -1.631 -11.070 17.887 1.00 94.62 90 LYS A O 1
ATOM 733 N N . ALA A 1 91 ? -2.676 -9.635 16.501 1.00 93.44 91 ALA A N 1
ATOM 734 C CA . ALA A 1 91 ? -3.062 -10.632 15.514 1.00 93.44 91 ALA A CA 1
ATOM 735 C C . ALA A 1 91 ? -1.831 -11.167 14.755 1.00 93.44 91 ALA A C 1
ATOM 737 O O . ALA A 1 91 ? -0.921 -10.389 14.442 1.00 93.44 91 ALA A O 1
ATOM 738 N N . PRO A 1 92 ? -1.792 -12.468 14.420 1.00 93.56 92 PRO A N 1
ATOM 739 C CA . PRO A 1 92 ? -0.717 -13.030 13.621 1.00 93.56 92 PRO A CA 1
ATOM 740 C C . PRO A 1 92 ? -0.757 -12.496 12.175 1.00 93.56 92 PRO A C 1
ATOM 742 O O . PRO A 1 92 ? -1.821 -12.112 11.675 1.00 93.56 92 PRO A O 1
ATOM 745 N N . PRO A 1 93 ? 0.386 -12.489 11.465 1.00 94.12 93 PRO A N 1
ATOM 746 C CA . PRO A 1 93 ? 0.417 -12.173 10.042 1.00 94.12 93 PRO A CA 1
ATOM 747 C C . PRO A 1 93 ? -0.407 -13.178 9.218 1.00 94.12 93 PRO A C 1
ATOM 749 O O . PRO A 1 93 ? -0.416 -14.361 9.566 1.00 94.12 93 PRO A O 1
ATOM 752 N N . PRO A 1 94 ? -1.019 -12.761 8.092 1.00 93.56 94 PRO A N 1
ATOM 753 C CA . PRO A 1 94 ? -1.830 -13.644 7.252 1.00 93.56 94 PRO A CA 1
ATOM 754 C C . PRO A 1 94 ? -1.066 -14.886 6.789 1.00 93.56 94 PRO A C 1
ATOM 756 O O . PRO A 1 94 ? 0.086 -14.779 6.356 1.00 93.56 94 PRO A O 1
ATOM 759 N N . LEU A 1 95 ? -1.711 -16.053 6.803 1.00 89.94 95 LEU A N 1
ATOM 760 C CA . LEU A 1 95 ? -1.058 -17.317 6.429 1.00 89.94 95 LEU A CA 1
ATOM 761 C C . LEU A 1 95 ? -0.548 -17.309 4.981 1.00 89.94 95 LEU A C 1
ATOM 763 O O . LEU A 1 95 ? 0.548 -17.790 4.695 1.00 89.94 95 LEU A O 1
ATOM 767 N N . ALA A 1 96 ? -1.318 -16.723 4.064 1.00 90.12 96 ALA A N 1
ATOM 768 C CA . ALA A 1 96 ? -0.938 -16.621 2.656 1.00 90.12 96 ALA A CA 1
ATOM 769 C C . ALA A 1 96 ? 0.305 -15.740 2.438 1.00 90.12 96 ALA A C 1
ATOM 771 O O . ALA A 1 96 ? 1.100 -16.015 1.544 1.00 90.12 96 ALA A O 1
ATOM 772 N N . LEU A 1 97 ? 0.508 -14.725 3.288 1.00 88.75 97 LEU A N 1
ATOM 773 C CA . LEU A 1 97 ? 1.707 -13.887 3.256 1.00 88.75 97 LEU A CA 1
ATOM 774 C C . LEU A 1 97 ? 2.947 -14.683 3.688 1.00 88.75 97 LEU A C 1
ATOM 776 O O . LEU A 1 97 ? 4.010 -14.533 3.094 1.00 88.75 97 LEU A O 1
ATOM 780 N N . GLN A 1 98 ? 2.812 -15.537 4.706 1.00 86.62 98 GLN A N 1
ATOM 781 C CA . GLN A 1 98 ? 3.915 -16.367 5.208 1.00 86.62 98 GLN A CA 1
ATOM 782 C C . GLN A 1 98 ? 4.345 -17.435 4.192 1.00 86.62 98 GLN A C 1
ATOM 784 O O . GLN A 1 98 ? 5.521 -17.776 4.117 1.00 86.62 98 GLN A O 1
ATOM 789 N N . ASN A 1 99 ? 3.398 -17.921 3.386 1.00 89.00 99 ASN A N 1
ATOM 790 C CA . ASN A 1 99 ? 3.613 -18.954 2.371 1.00 89.00 99 ASN A CA 1
ATOM 791 C C . ASN A 1 99 ? 3.736 -18.381 0.948 1.00 89.00 99 ASN A C 1
ATOM 793 O O . ASN A 1 99 ? 3.492 -19.092 -0.028 1.00 89.00 99 ASN A O 1
ATOM 797 N N . ALA A 1 100 ? 4.065 -17.093 0.821 1.00 90.62 100 ALA A N 1
ATOM 798 C CA . ALA A 1 100 ? 4.162 -16.433 -0.472 1.00 90.62 100 ALA A CA 1
ATOM 799 C C . ALA A 1 100 ? 5.231 -17.112 -1.353 1.00 90.62 100 ALA A C 1
ATOM 801 O O . ALA A 1 100 ? 6.373 -17.278 -0.910 1.00 90.62 100 ALA A O 1
ATOM 802 N N . PRO A 1 101 ? 4.898 -17.504 -2.596 1.00 90.94 101 PRO A N 1
ATOM 803 C CA . PRO A 1 101 ? 5.869 -18.108 -3.493 1.00 90.94 101 PRO A CA 1
ATOM 804 C C . PRO A 1 101 ? 6.913 -17.078 -3.932 1.00 90.94 101 PRO A C 1
ATOM 806 O O . PRO A 1 101 ? 6.619 -15.893 -4.105 1.00 90.94 101 PRO A O 1
ATOM 809 N N . ILE A 1 102 ? 8.135 -17.552 -4.166 1.00 92.50 102 ILE A N 1
ATOM 810 C CA . ILE A 1 102 ? 9.176 -16.749 -4.807 1.00 92.50 102 ILE A CA 1
ATOM 811 C C . ILE A 1 102 ? 8.774 -16.546 -6.273 1.00 92.50 102 ILE A C 1
ATOM 813 O O . ILE A 1 102 ? 8.450 -17.504 -6.974 1.00 92.50 102 ILE A O 1
ATOM 817 N N . MET A 1 103 ? 8.768 -15.291 -6.723 1.00 93.56 103 MET A N 1
ATOM 818 C CA . MET A 1 103 ? 8.489 -14.947 -8.117 1.00 93.56 103 MET A CA 1
ATOM 819 C C . MET A 1 103 ? 9.684 -15.305 -9.002 1.00 93.56 103 MET A C 1
ATOM 821 O O . MET A 1 103 ? 10.760 -14.735 -8.848 1.00 93.56 103 MET A O 1
ATOM 825 N N . GLU A 1 104 ? 9.458 -16.188 -9.971 1.00 94.81 104 GLU A N 1
ATOM 826 C CA . GLU A 1 104 ? 10.445 -16.589 -10.975 1.00 94.81 104 GLU A CA 1
ATOM 827 C C . GLU A 1 104 ? 10.013 -16.089 -12.365 1.00 94.81 104 GLU A C 1
ATOM 829 O O . GLU A 1 104 ? 8.888 -16.374 -12.787 1.00 94.81 104 GLU A O 1
ATOM 834 N N . PRO A 1 105 ? 10.863 -15.342 -13.099 1.00 95.06 105 PRO A N 1
ATOM 835 C CA . PRO A 1 105 ? 10.537 -14.883 -14.447 1.00 95.06 105 PRO A CA 1
ATOM 836 C C . PRO A 1 105 ? 10.371 -16.045 -15.430 1.00 95.06 105 PRO A C 1
ATOM 838 O O . PRO A 1 105 ? 11.294 -16.850 -15.612 1.00 95.06 105 PRO A O 1
ATOM 841 N N . ASP A 1 106 ? 9.224 -16.085 -16.112 1.00 96.94 106 ASP A N 1
ATOM 842 C CA . ASP A 1 106 ? 8.970 -17.023 -17.202 1.00 96.94 106 ASP A CA 1
ATOM 843 C C . ASP A 1 106 ? 9.760 -16.647 -18.471 1.00 96.94 106 ASP A C 1
ATOM 845 O O . ASP A 1 106 ? 10.360 -15.573 -18.576 1.00 96.94 106 ASP A O 1
ATOM 849 N N . ALA A 1 107 ? 9.797 -17.557 -19.450 1.00 97.75 107 ALA A N 1
ATOM 850 C CA . ALA A 1 107 ? 10.553 -17.345 -20.688 1.00 97.75 107 ALA A CA 1
ATOM 851 C C . ALA A 1 107 ? 10.099 -16.077 -21.431 1.00 97.75 107 ALA A C 1
ATOM 853 O O . ALA A 1 107 ? 10.927 -15.296 -21.890 1.00 97.75 107 ALA A O 1
ATOM 854 N N . LYS A 1 108 ? 8.787 -15.822 -21.464 1.00 97.88 108 LYS A N 1
ATOM 855 C CA . LYS A 1 108 ? 8.208 -14.648 -22.120 1.00 97.88 108 LYS A CA 1
ATOM 856 C C . LYS A 1 108 ? 8.602 -13.341 -21.426 1.00 97.88 108 LYS A C 1
ATOM 858 O O . LYS A 1 108 ? 8.868 -12.347 -22.100 1.00 97.88 108 LYS A O 1
ATOM 863 N N . LEU A 1 109 ? 8.643 -13.317 -20.093 1.00 97.62 109 LEU A N 1
ATOM 864 C CA . LEU A 1 109 ? 9.097 -12.153 -19.337 1.00 97.62 109 LEU A CA 1
ATOM 865 C C . LEU A 1 109 ? 10.589 -11.898 -19.561 1.00 97.62 109 LEU A C 1
ATOM 867 O O . LEU A 1 109 ? 10.978 -10.738 -19.661 1.00 97.62 109 LEU A O 1
ATOM 871 N N . ARG A 1 110 ? 11.406 -12.948 -19.707 1.00 98.12 110 ARG A N 1
ATOM 872 C CA . ARG A 1 110 ? 12.831 -12.810 -20.056 1.00 98.12 110 ARG A CA 1
ATOM 873 C C . ARG A 1 110 ? 13.026 -12.238 -21.460 1.00 98.12 110 ARG A C 1
ATOM 875 O O . ARG A 1 110 ? 13.762 -11.272 -21.612 1.00 98.12 110 ARG A O 1
ATOM 882 N N . GLU A 1 111 ? 12.289 -12.734 -22.452 1.00 98.19 111 GLU A N 1
ATOM 883 C CA . GLU A 1 111 ? 12.302 -12.159 -23.808 1.00 98.19 111 GLU A CA 1
ATOM 884 C C . GLU A 1 111 ? 11.903 -10.674 -23.801 1.00 98.19 111 GLU A C 1
ATOM 886 O O . GLU A 1 111 ? 12.527 -9.839 -24.461 1.00 98.19 111 GLU A O 1
ATOM 891 N N . LEU A 1 112 ? 10.880 -10.318 -23.016 1.00 98.06 112 LEU A N 1
ATOM 892 C CA . LEU A 1 112 ? 10.475 -8.926 -22.849 1.00 98.06 112 LEU A CA 1
ATOM 893 C C . LEU A 1 112 ? 11.577 -8.089 -22.184 1.00 98.06 112 LEU A C 1
ATOM 895 O O . LEU A 1 112 ? 11.794 -6.951 -22.595 1.00 98.06 112 LEU A O 1
ATOM 899 N N . GLN A 1 113 ? 12.271 -8.626 -21.179 1.00 98.12 113 GLN A N 1
ATOM 900 C CA . GLN A 1 113 ? 13.398 -7.951 -20.530 1.00 98.12 113 GLN A CA 1
ATOM 901 C C . GLN A 1 113 ? 14.533 -7.677 -21.520 1.00 98.12 113 GLN A C 1
ATOM 903 O O . GLN A 1 113 ? 15.028 -6.549 -21.558 1.00 98.12 113 GLN A O 1
ATOM 908 N N . ASP A 1 114 ? 14.884 -8.648 -22.364 1.00 98.31 114 ASP A N 1
ATOM 909 C CA . ASP A 1 114 ? 15.914 -8.483 -23.394 1.00 98.31 114 ASP A CA 1
ATOM 910 C C . ASP A 1 114 ? 15.529 -7.377 -24.384 1.00 98.31 114 ASP A C 1
ATOM 912 O O . ASP A 1 114 ? 16.314 -6.459 -24.640 1.00 98.31 114 ASP A O 1
ATOM 916 N N . TYR A 1 115 ? 14.283 -7.384 -24.864 1.00 98.44 115 TYR A N 1
ATOM 917 C CA . TYR A 1 115 ? 13.776 -6.339 -25.753 1.00 98.44 115 TYR A CA 1
ATOM 918 C C . TYR A 1 115 ? 13.771 -4.948 -25.091 1.00 98.44 115 TYR A C 1
ATOM 920 O O . TYR A 1 115 ? 14.249 -3.973 -25.679 1.00 98.44 115 TYR A O 1
ATOM 928 N N . MET A 1 116 ? 13.284 -4.841 -23.850 1.00 98.38 116 MET A N 1
ATOM 929 C CA . MET A 1 116 ? 13.294 -3.582 -23.092 1.00 98.38 116 MET A CA 1
ATOM 930 C C . MET A 1 116 ? 14.721 -3.077 -22.842 1.00 98.38 116 MET A C 1
ATOM 932 O O . MET A 1 116 ? 14.955 -1.867 -22.887 1.00 98.38 116 MET A O 1
ATOM 936 N N . SER A 1 117 ? 15.683 -3.980 -22.628 1.00 98.25 117 SER A N 1
ATOM 937 C CA . SER A 1 117 ? 17.090 -3.617 -22.429 1.00 98.25 117 SER A CA 1
ATOM 938 C C . SER A 1 117 ? 17.705 -2.975 -23.679 1.00 98.25 117 SER A C 1
ATOM 940 O O . SER A 1 117 ? 18.381 -1.950 -23.576 1.00 98.25 117 SER A O 1
ATOM 942 N N . ALA A 1 118 ? 17.391 -3.497 -24.870 1.00 98.31 118 ALA A N 1
ATOM 943 C CA . ALA A 1 118 ? 17.849 -2.932 -26.137 1.00 98.31 118 ALA A CA 1
ATOM 944 C C . ALA A 1 118 ? 17.266 -1.529 -26.380 1.00 98.31 118 ALA A C 1
ATOM 946 O O . ALA A 1 118 ? 17.986 -0.613 -26.787 1.00 98.31 118 ALA A O 1
ATOM 947 N N . LEU A 1 119 ? 15.977 -1.330 -26.069 1.00 98.12 119 LEU A N 1
ATOM 948 C CA . LEU A 1 119 ? 15.342 -0.011 -26.155 1.00 98.12 119 LEU A CA 1
ATOM 949 C C . LEU A 1 119 ? 15.967 0.993 -25.184 1.00 98.12 119 LEU A C 1
ATOM 951 O O . LEU A 1 119 ? 16.196 2.143 -25.559 1.00 98.12 119 LEU A O 1
ATOM 955 N N . TYR A 1 120 ? 16.258 0.572 -23.952 1.00 97.75 120 TYR A N 1
ATOM 956 C CA . TYR A 1 120 ? 16.925 1.421 -22.968 1.00 97.75 120 TYR A CA 1
ATOM 957 C C . TYR A 1 120 ? 18.295 1.899 -23.472 1.00 97.75 120 TYR A C 1
ATOM 959 O O . TYR A 1 120 ? 18.590 3.091 -23.381 1.00 97.75 120 TYR A O 1
ATOM 967 N N . ILE A 1 121 ? 19.102 1.007 -24.062 1.00 97.38 121 ILE A N 1
ATOM 968 C CA . ILE A 1 121 ? 20.408 1.360 -24.647 1.00 97.38 121 ILE A CA 1
ATOM 969 C C . ILE A 1 121 ? 20.232 2.390 -25.766 1.00 97.38 121 ILE A C 1
ATOM 971 O O . ILE A 1 121 ? 20.877 3.437 -25.737 1.00 97.38 121 ILE A O 1
ATOM 975 N N . GLN A 1 122 ? 19.294 2.160 -26.686 1.00 97.75 122 GLN A N 1
ATOM 976 C CA . GLN A 1 122 ? 19.024 3.096 -27.777 1.00 97.75 122 GLN A CA 1
ATOM 977 C C . GLN A 1 122 ? 18.593 4.483 -27.267 1.00 97.75 122 GLN A C 1
ATOM 979 O O . GLN A 1 122 ? 19.011 5.509 -27.809 1.00 97.75 122 GLN A O 1
ATOM 984 N N . GLN A 1 123 ? 17.743 4.538 -26.235 1.00 96.19 123 GLN A N 1
ATOM 985 C CA . GLN A 1 123 ? 17.334 5.805 -25.621 1.00 96.19 123 GLN A CA 1
ATOM 986 C C . GLN A 1 123 ? 18.512 6.492 -24.935 1.00 96.19 123 GLN A C 1
ATOM 988 O O . GLN A 1 123 ? 18.665 7.705 -25.067 1.00 96.19 123 GLN A O 1
ATOM 993 N N . LYS A 1 124 ? 19.363 5.729 -24.244 1.00 94.12 124 LYS A N 1
ATOM 994 C CA . LYS A 1 124 ? 20.552 6.249 -23.566 1.00 94.12 124 LYS A CA 1
ATOM 995 C C . LYS A 1 124 ? 21.542 6.860 -24.557 1.00 94.12 124 LYS A C 1
ATOM 997 O O . LYS A 1 124 ? 21.988 7.981 -24.341 1.00 94.12 124 LYS A O 1
ATOM 1002 N N . GLU A 1 125 ? 21.823 6.178 -25.665 1.00 94.31 125 GLU A N 1
ATOM 1003 C CA . GLU A 1 125 ? 22.706 6.670 -26.735 1.00 94.31 125 GLU A CA 1
ATOM 1004 C C . GLU A 1 125 ? 22.191 7.964 -27.377 1.00 94.31 125 GLU A C 1
ATOM 1006 O O . GLU A 1 125 ? 22.972 8.843 -27.732 1.00 94.31 125 GLU A O 1
ATOM 1011 N N . LYS A 1 126 ? 20.867 8.111 -27.485 1.00 93.75 126 LYS A N 1
ATOM 1012 C CA . LYS A 1 126 ? 20.214 9.316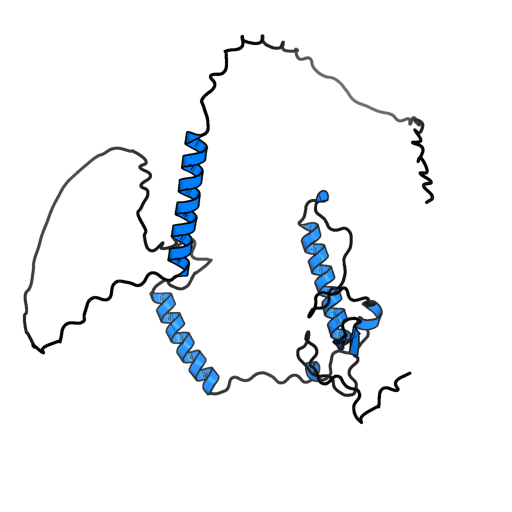 -28.017 1.00 93.75 126 LYS A CA 1
ATOM 1013 C C . LYS A 1 126 ? 20.033 10.433 -26.981 1.00 93.75 126 LYS A C 1
ATOM 1015 O O . LYS A 1 126 ? 19.425 11.449 -27.307 1.00 93.75 126 LYS A O 1
ATOM 1020 N N . GLY A 1 127 ? 20.502 10.253 -25.744 1.00 89.12 127 GLY A N 1
ATOM 1021 C CA . GLY A 1 127 ? 20.321 11.227 -24.660 1.00 89.12 127 GLY A CA 1
ATOM 1022 C C . GLY A 1 127 ? 18.880 11.341 -24.142 1.00 89.12 127 GLY A C 1
ATOM 1023 O O . GLY A 1 127 ? 18.524 12.340 -23.526 1.00 89.12 127 GLY A O 1
ATOM 1024 N N . GLY A 1 128 ? 18.034 10.338 -24.391 1.00 89.75 128 GLY A N 1
ATOM 1025 C CA . GLY A 1 128 ? 16.640 10.288 -23.934 1.00 89.75 128 GLY A CA 1
ATOM 1026 C C . GLY A 1 128 ? 16.452 9.791 -22.495 1.00 89.75 128 GLY A C 1
ATOM 1027 O O . GLY A 1 128 ? 15.326 9.785 -22.002 1.00 89.75 128 GLY A O 1
ATOM 1028 N N . ILE A 1 129 ? 17.526 9.367 -21.821 1.00 93.81 129 ILE A N 1
ATOM 1029 C CA . ILE A 1 129 ? 17.506 8.927 -20.420 1.00 93.81 129 ILE A CA 1
ATOM 1030 C C . ILE A 1 129 ? 18.044 10.053 -19.535 1.00 93.81 129 ILE A C 1
ATOM 1032 O O . ILE A 1 129 ? 19.164 10.514 -19.731 1.00 93.81 129 ILE A O 1
ATOM 1036 N N . ILE A 1 130 ? 17.246 10.480 -18.553 1.00 89.69 130 ILE A N 1
ATOM 1037 C CA . ILE A 1 130 ? 17.629 11.517 -17.588 1.00 89.69 130 ILE A CA 1
ATOM 1038 C C . ILE A 1 130 ? 18.597 10.910 -16.570 1.00 89.69 130 ILE A C 1
ATOM 1040 O O . ILE A 1 130 ? 18.214 10.015 -15.817 1.00 89.69 130 ILE A O 1
ATOM 1044 N N . ASP A 1 131 ? 19.824 11.425 -16.532 1.00 85.31 131 ASP A N 1
ATOM 1045 C CA . ASP A 1 131 ? 20.815 11.105 -15.505 1.00 85.31 131 ASP A CA 1
ATOM 1046 C C . ASP A 1 131 ? 20.824 12.220 -14.435 1.00 85.31 131 ASP A C 1
ATOM 1048 O O . ASP A 1 131 ? 21.234 13.345 -14.738 1.00 85.31 131 ASP A O 1
ATOM 1052 N N . PRO A 1 132 ? 20.328 11.966 -13.205 1.00 82.38 132 PRO A N 1
ATOM 1053 C CA . PRO A 1 132 ? 20.253 12.986 -12.158 1.00 82.38 132 PRO A CA 1
ATOM 1054 C C . PRO A 1 132 ? 21.630 13.436 -11.643 1.00 82.38 132 PRO A C 1
ATOM 1056 O O . PRO A 1 132 ? 21.724 14.537 -11.093 1.00 82.38 132 PRO A O 1
ATOM 1059 N N . ASP A 1 133 ? 22.678 12.631 -11.849 1.00 82.50 133 ASP A N 1
ATOM 1060 C CA . ASP A 1 133 ? 24.031 12.874 -11.335 1.00 82.50 133 ASP A CA 1
ATOM 1061 C C . ASP A 1 133 ? 24.972 13.471 -12.396 1.00 82.50 133 ASP A C 1
ATOM 1063 O O . ASP A 1 133 ? 26.066 13.943 -12.071 1.00 82.50 133 ASP A O 1
ATOM 1067 N N . ALA A 1 134 ? 24.537 13.527 -13.659 1.00 75.38 134 ALA A N 1
ATOM 1068 C CA . ALA A 1 134 ? 25.240 14.215 -14.736 1.00 75.38 134 ALA A CA 1
ATOM 1069 C C . ALA A 1 134 ? 25.142 15.739 -14.542 1.00 75.38 134 ALA A C 1
ATOM 1071 O O . ALA A 1 134 ? 24.325 16.426 -15.167 1.00 75.38 134 ALA A O 1
ATOM 1072 N N . ALA A 1 135 ? 25.992 16.264 -13.656 1.00 62.53 135 ALA A N 1
ATOM 1073 C CA . ALA A 1 135 ? 26.059 17.664 -13.232 1.00 62.53 135 ALA A CA 1
ATOM 1074 C C . ALA A 1 135 ? 26.105 18.681 -14.394 1.00 62.53 135 ALA A C 1
ATOM 1076 O O . ALA A 1 135 ? 25.674 19.824 -14.221 1.00 62.53 135 ALA A O 1
ATOM 1077 N N . ASP A 1 136 ? 26.526 18.239 -15.582 1.00 59.09 136 ASP A N 1
ATOM 1078 C CA . ASP A 1 136 ? 26.815 19.081 -16.744 1.00 59.09 136 ASP A CA 1
ATOM 1079 C C . ASP A 1 136 ? 25.698 19.086 -17.812 1.00 59.09 136 ASP A C 1
ATOM 1081 O O . ASP A 1 136 ? 25.790 19.817 -18.797 1.00 59.09 136 ASP A O 1
ATOM 1085 N N . SER A 1 137 ? 24.612 18.320 -17.628 1.00 59.53 137 SER A N 1
ATOM 1086 C CA . SER A 1 137 ? 23.533 18.157 -18.629 1.00 59.53 137 SER A CA 1
ATOM 1087 C C . SER A 1 137 ? 22.181 18.758 -18.214 1.00 59.53 137 SER A C 1
ATOM 1089 O O . SER A 1 137 ? 21.120 18.331 -18.665 1.00 59.53 137 SER A O 1
ATOM 1091 N N . LYS A 1 138 ? 22.180 19.813 -17.384 1.00 60.03 138 LYS A N 1
ATOM 1092 C CA . LYS A 1 138 ? 20.961 20.571 -17.016 1.00 60.03 138 LYS A CA 1
ATOM 1093 C C . LYS A 1 138 ? 20.466 21.490 -18.141 1.00 60.03 138 LYS A C 1
ATOM 1095 O O . LYS A 1 138 ? 20.112 22.643 -17.898 1.00 60.03 138 LYS A O 1
ATOM 1100 N N . VAL A 1 139 ? 20.441 21.002 -19.375 1.00 60.94 139 VAL A N 1
ATOM 1101 C CA . VAL A 1 139 ? 19.826 21.703 -20.500 1.00 60.94 139 VAL A CA 1
ATOM 1102 C C . VAL A 1 139 ? 18.699 20.821 -21.006 1.00 60.94 139 VAL A C 1
ATOM 1104 O O . VAL A 1 139 ? 18.916 19.843 -21.713 1.00 60.94 139 VAL A O 1
ATOM 1107 N N . LEU A 1 140 ? 17.474 21.157 -20.606 1.00 60.97 140 LEU A N 1
ATOM 1108 C CA . LEU A 1 140 ? 16.289 20.592 -21.235 1.00 60.97 140 LEU A CA 1
ATOM 1109 C C . LEU A 1 140 ? 16.304 21.052 -22.695 1.00 60.97 140 LEU A C 1
ATOM 1111 O O . LEU A 1 140 ? 16.192 22.250 -22.961 1.00 60.97 140 LEU A O 1
ATOM 1115 N N . LEU A 1 141 ? 16.459 20.119 -23.635 1.00 56.41 141 LEU A N 1
ATOM 1116 C CA . LEU A 1 141 ? 16.222 20.384 -25.051 1.00 56.41 141 LEU A CA 1
ATOM 1117 C C . LEU A 1 141 ? 14.728 20.678 -25.220 1.00 56.41 141 LEU A C 1
ATOM 1119 O O . LEU A 1 141 ? 13.896 19.783 -25.360 1.00 56.41 141 LEU A O 1
ATOM 1123 N N . VAL A 1 142 ? 14.377 21.958 -25.140 1.00 61.84 142 VAL A N 1
ATOM 1124 C CA . VAL A 1 142 ? 13.076 22.453 -25.569 1.00 61.84 142 VAL A CA 1
ATOM 1125 C C . VAL A 1 142 ? 13.082 22.357 -27.089 1.00 61.84 142 VAL A C 1
ATOM 1127 O O . VAL A 1 142 ? 13.803 23.107 -27.741 1.00 61.84 142 VAL A O 1
ATOM 1130 N N . ASN A 1 143 ? 12.299 21.440 -27.664 1.00 59.09 143 ASN A N 1
ATOM 1131 C CA . ASN A 1 143 ? 11.964 21.523 -29.085 1.00 59.09 143 ASN A CA 1
ATOM 1132 C C . ASN A 1 143 ? 11.377 22.921 -29.316 1.00 59.09 143 ASN A C 1
ATOM 1134 O O . ASN A 1 143 ? 10.348 23.243 -28.717 1.00 59.09 143 ASN A O 1
ATOM 1138 N N . GLU A 1 144 ? 12.084 23.759 -30.081 1.00 50.91 144 GLU A N 1
ATOM 1139 C CA . GLU A 1 144 ? 11.828 25.198 -30.154 1.00 50.91 144 GLU A CA 1
ATOM 1140 C C . GLU A 1 144 ? 10.343 25.539 -30.338 1.00 50.91 144 GLU A C 1
ATOM 1142 O O . GLU A 1 144 ? 9.642 24.974 -31.182 1.00 50.91 144 GLU A O 1
ATOM 1147 N N . PRO A 1 145 ? 9.898 26.586 -29.633 1.00 52.25 145 PRO A N 1
ATOM 1148 C CA . PRO A 1 145 ? 9.271 27.674 -30.355 1.00 52.25 145 PRO A CA 1
ATOM 1149 C C . PRO A 1 145 ? 9.959 28.988 -29.974 1.00 52.25 145 PRO A C 1
ATOM 1151 O O . PRO A 1 145 ? 9.765 29.489 -28.874 1.00 52.25 145 PRO A O 1
ATOM 1154 N N . TYR A 1 146 ? 10.728 29.547 -30.910 1.00 47.31 146 TYR A N 1
ATOM 1155 C CA . TYR A 1 146 ? 11.171 30.945 -30.941 1.00 47.31 146 TYR A CA 1
ATOM 1156 C C . TYR A 1 146 ? 11.929 31.451 -29.691 1.00 47.31 146 TYR A C 1
ATOM 1158 O O . TYR A 1 146 ? 11.369 31.835 -28.665 1.00 47.31 146 TYR A O 1
ATOM 1166 N N . TYR A 1 147 ? 13.248 31.524 -29.822 1.00 44.41 147 TYR A N 1
ATOM 1167 C CA . TYR A 1 147 ? 14.190 32.090 -28.857 1.00 44.41 147 TYR A CA 1
ATOM 1168 C C . TYR A 1 147 ? 13.883 33.555 -28.467 1.00 44.41 147 TYR A C 1
ATOM 1170 O O . TYR A 1 147 ? 13.695 34.427 -29.317 1.00 44.41 147 TYR A O 1
ATOM 1178 N N . VAL A 1 148 ? 13.945 33.862 -27.162 1.00 41.06 148 VAL A N 1
ATOM 1179 C CA . VAL A 1 148 ? 14.152 35.230 -26.648 1.00 41.06 148 VAL A CA 1
ATOM 1180 C C . VAL A 1 148 ? 15.644 35.404 -26.377 1.00 41.06 148 VAL A C 1
ATOM 1182 O O . VAL A 1 148 ? 16.200 34.799 -25.464 1.00 41.06 148 VAL A O 1
ATOM 1185 N N . VAL A 1 149 ? 16.302 36.241 -27.180 1.00 40.19 149 VAL A N 1
ATOM 1186 C CA . VAL A 1 149 ? 17.721 36.578 -27.018 1.00 40.19 149 VAL A CA 1
ATOM 1187 C C . VAL A 1 149 ? 17.876 37.595 -25.885 1.00 40.19 149 VAL A C 1
ATOM 1189 O O . VAL A 1 149 ? 17.521 38.762 -26.049 1.00 40.19 149 VAL A O 1
ATOM 1192 N N . ILE A 1 150 ? 18.467 37.192 -24.759 1.00 48.09 150 ILE A N 1
ATOM 1193 C CA . ILE A 1 150 ? 18.998 38.141 -23.772 1.00 48.09 150 ILE A CA 1
ATOM 1194 C C . ILE A 1 150 ? 20.432 38.477 -24.197 1.00 48.09 150 ILE A C 1
ATOM 1196 O O . ILE A 1 150 ? 21.361 37.706 -23.972 1.00 48.09 150 ILE A O 1
ATOM 1200 N N . LYS A 1 151 ? 20.612 39.622 -24.868 1.00 42.03 151 LYS A N 1
ATOM 1201 C CA . LYS A 1 151 ? 21.940 40.133 -25.235 1.00 42.03 151 LYS A CA 1
ATOM 1202 C C . LYS A 1 151 ? 22.600 40.763 -24.007 1.00 42.03 151 LYS A C 1
ATOM 1204 O O . LYS A 1 151 ? 22.293 41.903 -23.672 1.00 42.03 151 LYS A O 1
ATOM 1209 N N . SER A 1 152 ? 23.547 40.063 -23.392 1.00 42.00 152 SER A N 1
ATOM 1210 C CA . SER A 1 152 ? 24.571 40.720 -22.575 1.00 42.00 152 SER A CA 1
ATOM 1211 C C . SER A 1 152 ? 25.648 41.256 -23.510 1.00 42.00 152 SER A C 1
ATOM 1213 O O . SER A 1 152 ? 26.428 40.513 -24.098 1.00 42.00 152 SER A O 1
ATOM 1215 N N . SER A 1 153 ? 25.629 42.569 -23.705 1.00 56.88 153 SER A N 1
ATOM 1216 C CA . SER A 1 153 ? 26.603 43.325 -24.480 1.00 56.88 153 SER A CA 1
ATOM 1217 C C . SER A 1 153 ? 27.993 43.235 -23.857 1.00 56.88 153 SER A C 1
ATOM 1219 O O . SER A 1 153 ? 28.178 43.716 -22.741 1.00 56.88 153 SER A O 1
ATOM 1221 N N . GLN A 1 154 ? 28.968 42.721 -24.608 1.00 42.50 154 GLN A N 1
ATOM 1222 C CA . GLN A 1 154 ? 30.367 43.134 -24.515 1.00 42.50 154 GLN A CA 1
ATOM 1223 C C . GLN A 1 154 ? 31.054 42.952 -25.878 1.00 42.50 154 GLN A C 1
ATOM 1225 O O . GLN A 1 154 ? 30.794 42.009 -26.619 1.00 42.50 154 GLN A O 1
ATOM 1230 N N . SER A 1 155 ? 31.829 43.971 -26.233 1.00 36.59 155 SER A N 1
ATOM 1231 C CA . SER A 1 155 ? 32.309 44.321 -27.568 1.00 36.59 155 SER A CA 1
ATOM 1232 C C . SER A 1 155 ? 33.631 43.638 -27.936 1.00 36.59 155 SER A C 1
ATOM 1234 O O . SER A 1 155 ? 34.555 43.642 -27.135 1.00 36.59 155 SER A O 1
ATOM 1236 N N . LEU A 1 156 ? 33.682 43.149 -29.183 1.00 39.38 156 LEU A N 1
ATOM 1237 C CA . LEU A 1 156 ? 34.762 43.162 -30.192 1.00 39.38 156 LEU A CA 1
ATOM 1238 C C . LEU A 1 156 ? 36.232 43.159 -29.739 1.00 39.38 156 LEU A C 1
ATOM 1240 O O . LEU A 1 156 ? 36.694 44.116 -29.132 1.00 39.38 156 LEU A O 1
ATOM 1244 N N . VAL A 1 157 ? 36.986 42.166 -30.224 1.00 33.84 157 VAL A N 1
ATOM 1245 C CA . VAL A 1 157 ? 37.980 42.207 -31.333 1.00 33.84 157 VAL A CA 1
ATOM 1246 C C . VAL A 1 157 ? 38.389 40.738 -31.578 1.00 33.84 157 VAL A C 1
ATOM 1248 O O . VAL A 1 157 ? 38.517 39.992 -30.621 1.00 33.84 157 VAL A O 1
ATOM 1251 N N . GLY A 1 158 ? 38.553 40.147 -32.759 1.00 29.80 158 GLY A N 1
ATOM 1252 C CA . GLY A 1 158 ? 38.766 40.604 -34.125 1.00 29.80 158 GLY A CA 1
ATOM 1253 C C . GLY A 1 158 ? 39.878 39.718 -34.713 1.00 29.80 158 GLY A C 1
ATOM 1254 O O . GLY A 1 158 ? 40.988 39.781 -34.194 1.00 29.80 158 GLY A O 1
ATOM 1255 N N . SER A 1 159 ? 39.581 38.896 -35.736 1.00 36.00 159 SER A N 1
ATOM 1256 C CA . SER A 1 159 ? 40.443 38.548 -36.902 1.00 36.00 159 SER A CA 1
ATOM 1257 C C . SER A 1 159 ? 40.163 37.153 -37.506 1.00 36.00 159 SER A C 1
ATOM 1259 O O . SER A 1 159 ? 40.612 36.135 -36.997 1.00 36.00 159 SER A O 1
ATOM 1261 N N . SER A 1 160 ? 39.422 37.171 -38.621 1.00 35.97 160 SER A N 1
ATOM 1262 C CA . SER A 1 160 ? 39.838 36.754 -39.978 1.00 35.97 160 SER A CA 1
ATOM 1263 C C . SER A 1 160 ? 40.251 35.304 -40.327 1.00 35.97 160 SER A C 1
ATOM 1265 O O . SER A 1 160 ? 41.342 34.867 -39.992 1.00 35.97 160 SER A O 1
ATOM 1267 N N . THR A 1 161 ? 39.409 34.701 -41.196 1.00 31.38 161 THR A N 1
ATOM 1268 C CA . THR A 1 161 ? 39.721 34.050 -42.507 1.00 31.38 161 THR A CA 1
ATOM 1269 C C . THR A 1 161 ? 40.555 32.749 -42.464 1.00 31.38 161 THR A C 1
ATOM 1271 O O . THR A 1 161 ? 41.666 32.730 -41.962 1.00 31.38 161 THR A O 1
ATOM 1274 N N . SER A 1 162 ? 40.162 31.612 -43.059 1.00 41.06 162 SER A N 1
ATOM 1275 C CA . SER A 1 162 ? 40.015 31.402 -44.513 1.00 41.06 162 SER A CA 1
ATOM 1276 C C . SER A 1 162 ? 39.465 30.004 -44.857 1.00 41.06 162 SER A C 1
ATOM 1278 O O . SER A 1 162 ? 39.564 29.065 -44.079 1.00 41.06 162 SER A O 1
ATOM 1280 N N . GLN A 1 163 ? 38.923 29.918 -46.070 1.00 34.41 163 GLN A N 1
ATOM 1281 C CA . GLN A 1 163 ? 38.264 28.813 -46.775 1.00 34.41 163 GLN A CA 1
ATOM 1282 C C . GLN A 1 163 ? 39.171 27.605 -47.090 1.00 34.41 163 GLN A C 1
ATOM 1284 O O . GLN A 1 163 ? 40.377 27.767 -47.255 1.00 34.41 163 GLN A O 1
ATOM 1289 N N . SER A 1 164 ? 38.577 26.432 -47.350 1.00 36.12 164 SER A N 1
ATOM 1290 C CA . SER A 1 164 ? 38.820 25.684 -48.605 1.00 36.12 164 SER A CA 1
ATOM 1291 C C . SER A 1 164 ? 37.873 24.487 -48.786 1.00 36.12 164 SER A C 1
ATOM 1293 O O . SER A 1 164 ? 37.631 23.703 -47.875 1.00 36.12 164 SER A O 1
ATOM 1295 N N . ASN A 1 165 ? 37.335 24.408 -50.005 1.00 34.59 165 ASN A N 1
ATOM 1296 C CA . ASN A 1 165 ? 36.491 23.358 -50.574 1.00 34.59 165 ASN A CA 1
ATOM 1297 C C . ASN A 1 165 ? 37.319 22.142 -51.028 1.00 34.59 165 ASN A C 1
ATOM 1299 O O . ASN A 1 165 ? 38.515 22.292 -51.266 1.00 34.59 165 ASN A O 1
ATOM 1303 N N . ASN A 1 166 ? 36.646 20.997 -51.224 1.00 41.12 166 ASN A N 1
ATOM 1304 C CA . ASN A 1 166 ? 36.738 20.036 -52.355 1.00 41.12 166 ASN A CA 1
ATOM 1305 C C . ASN A 1 166 ? 36.046 18.731 -51.896 1.00 41.12 166 ASN A C 1
ATOM 1307 O O . ASN A 1 166 ? 36.493 18.122 -50.933 1.00 41.12 166 ASN A O 1
ATOM 1311 N N . PHE A 1 167 ? 34.830 18.380 -52.325 1.00 27.30 167 PHE A N 1
ATOM 1312 C CA . PHE A 1 167 ? 34.358 17.919 -53.644 1.00 27.30 167 PHE A CA 1
ATOM 1313 C C . PHE A 1 167 ? 34.972 16.588 -54.110 1.00 27.30 167 PHE A C 1
ATOM 1315 O O . PHE A 1 167 ? 36.131 16.555 -54.510 1.00 27.30 167 PHE A O 1
ATOM 1322 N N . CYS A 1 168 ? 34.145 15.536 -54.150 1.00 30.47 168 CYS A N 1
ATOM 1323 C CA . CYS A 1 168 ? 34.248 14.446 -55.123 1.00 30.47 168 CYS A CA 1
ATOM 1324 C C . CYS A 1 168 ? 32.836 13.916 -55.433 1.00 30.47 168 CYS A C 1
ATOM 1326 O O . CYS A 1 168 ? 32.135 13.429 -54.548 1.00 30.47 168 CYS A O 1
ATOM 1328 N N . GLU A 1 169 ? 32.440 14.051 -56.696 1.00 28.95 169 GLU A N 1
ATOM 1329 C CA . GLU A 1 169 ? 31.259 13.456 -57.322 1.00 28.95 169 GLU A CA 1
ATOM 1330 C C . GLU A 1 169 ? 31.383 11.937 -57.472 1.00 28.95 169 GLU A C 1
ATOM 1332 O O . GLU A 1 169 ? 32.476 11.389 -57.607 1.00 28.95 169 GLU A O 1
ATOM 1337 N N . GLY A 1 170 ? 30.228 11.279 -57.545 1.00 27.78 170 GLY A N 1
ATOM 1338 C CA . GLY A 1 170 ? 30.088 9.890 -57.964 1.00 27.78 170 GLY A CA 1
ATOM 1339 C C . GLY A 1 170 ? 28.614 9.514 -58.024 1.00 27.78 170 GLY A C 1
ATOM 1340 O O . GLY A 1 170 ? 28.054 9.033 -57.046 1.00 27.78 170 GLY A O 1
ATOM 1341 N N . ALA A 1 171 ? 27.983 9.828 -59.154 1.00 31.67 171 ALA A N 1
ATOM 1342 C CA . ALA A 1 171 ? 26.615 9.460 -59.489 1.00 31.67 171 ALA A CA 1
ATOM 1343 C C . ALA A 1 171 ? 26.457 7.939 -59.623 1.00 31.67 171 ALA A C 1
ATOM 1345 O O . ALA A 1 171 ? 27.376 7.291 -60.107 1.00 31.67 171 ALA A O 1
ATOM 1346 N N . GLU A 1 172 ? 25.271 7.411 -59.308 1.00 31.12 172 GLU A N 1
ATOM 1347 C CA . GLU A 1 172 ? 24.548 6.492 -60.197 1.00 31.12 172 GLU A CA 1
ATOM 1348 C C . GLU A 1 172 ? 23.100 6.288 -59.732 1.00 31.12 172 GLU A C 1
ATOM 1350 O O . GLU A 1 172 ? 22.794 6.132 -58.551 1.00 31.12 172 GLU A O 1
ATOM 1355 N N . SER A 1 173 ? 22.196 6.389 -60.704 1.00 29.48 173 SER A N 1
ATOM 1356 C CA . SER A 1 173 ? 20.748 6.437 -60.546 1.00 29.48 173 SER A CA 1
ATOM 1357 C C . SER A 1 173 ? 20.116 5.050 -60.538 1.00 29.48 173 SER A C 1
ATOM 1359 O O . SER A 1 173 ? 20.514 4.190 -61.321 1.00 29.48 173 SER A O 1
ATOM 1361 N N . CYS A 1 174 ? 18.988 4.909 -59.850 1.00 25.70 174 CYS A N 1
ATOM 1362 C CA . CYS A 1 174 ? 17.939 3.991 -60.279 1.00 25.70 174 CYS A CA 1
ATOM 1363 C C . CYS A 1 174 ? 16.570 4.621 -60.004 1.00 25.70 174 CYS A C 1
ATOM 1365 O O . CYS A 1 174 ? 16.172 4.836 -58.862 1.00 25.70 174 CYS A O 1
ATOM 1367 N N . ALA A 1 175 ? 15.884 4.962 -61.093 1.00 30.50 175 ALA A N 1
ATOM 1368 C CA . ALA A 1 175 ? 14.524 5.465 -61.100 1.00 30.50 175 ALA A CA 1
ATOM 1369 C C . ALA A 1 175 ? 13.541 4.341 -60.753 1.00 30.50 175 ALA A C 1
ATOM 1371 O O . ALA A 1 175 ? 13.565 3.283 -61.379 1.00 30.50 175 ALA A O 1
ATOM 1372 N N . ASN A 1 176 ? 12.625 4.606 -59.825 1.00 31.58 176 ASN A N 1
ATOM 1373 C CA . ASN A 1 176 ? 11.308 3.987 -59.835 1.00 31.58 176 ASN A CA 1
ATOM 1374 C C . ASN A 1 176 ? 10.266 5.032 -59.437 1.00 31.58 176 ASN A C 1
ATOM 1376 O O . ASN A 1 176 ? 10.454 5.801 -58.501 1.00 31.58 176 ASN A O 1
ATOM 1380 N N . SER A 1 177 ? 9.204 5.090 -60.239 1.00 38.78 177 SER A N 1
ATOM 1381 C CA . SER A 1 177 ? 8.129 6.075 -60.161 1.00 38.78 177 SER A CA 1
ATOM 1382 C C . SER A 1 177 ? 7.343 5.936 -58.861 1.00 38.78 177 SER A C 1
ATOM 1384 O O . SER A 1 177 ? 6.603 4.968 -58.687 1.00 38.78 177 SER A O 1
ATOM 1386 N N . GLU A 1 178 ? 7.451 6.934 -57.988 1.00 34.78 178 GLU A N 1
ATOM 1387 C CA . GLU A 1 178 ? 6.558 7.111 -56.848 1.00 34.78 178 GLU A CA 1
ATOM 1388 C C . GLU A 1 178 ? 5.419 8.072 -57.202 1.00 34.78 178 GLU A C 1
ATOM 1390 O O . GLU A 1 178 ? 5.599 9.172 -57.725 1.00 34.78 178 GLU A O 1
ATOM 1395 N N . ARG A 1 179 ? 4.209 7.597 -56.925 1.00 40.56 179 ARG A N 1
ATOM 1396 C CA . ARG A 1 179 ? 2.946 8.319 -57.011 1.00 40.56 179 ARG A CA 1
ATOM 1397 C C . ARG A 1 179 ? 2.892 9.341 -55.870 1.00 40.56 179 ARG A C 1
ATOM 1399 O O . ARG A 1 179 ? 3.083 8.965 -54.720 1.00 40.56 179 ARG A O 1
ATOM 1406 N N . SER A 1 180 ? 2.612 10.605 -56.185 1.00 41.16 180 SER A N 1
ATOM 1407 C CA . SER A 1 180 ? 2.534 11.711 -55.218 1.00 41.16 180 SER A CA 1
ATOM 1408 C C . SER A 1 180 ? 1.572 11.422 -54.053 1.00 41.16 180 SER A C 1
ATOM 1410 O O . SER A 1 180 ? 0.405 11.108 -54.312 1.00 41.16 180 SER A O 1
ATOM 1412 N N . PRO A 1 181 ? 1.995 11.586 -52.786 1.00 37.75 181 PRO A N 1
ATOM 1413 C CA . PRO A 1 181 ? 1.080 11.721 -51.662 1.00 37.75 181 PRO A CA 1
ATOM 1414 C C . PRO A 1 181 ? 0.534 13.151 -51.613 1.00 37.75 181 PRO A C 1
ATOM 1416 O O . PRO A 1 181 ? 1.264 14.126 -51.770 1.00 37.75 181 PRO A O 1
ATOM 1419 N N . VAL A 1 182 ? -0.775 13.247 -51.425 1.00 46.06 182 VAL A N 1
ATOM 1420 C CA . VAL A 1 182 ? -1.525 14.484 -51.204 1.00 46.06 182 VAL A CA 1
ATOM 1421 C C . VAL A 1 182 ? -1.074 15.085 -49.870 1.00 46.06 182 VAL A C 1
ATOM 1423 O O . VAL A 1 182 ? -1.004 14.360 -48.880 1.00 46.06 182 VAL A O 1
ATOM 1426 N N . GLU A 1 183 ? -0.754 16.379 -49.840 1.00 42.66 183 GLU A N 1
ATOM 1427 C CA . GLU A 1 183 ? -0.391 17.078 -48.604 1.00 42.66 183 GLU A CA 1
ATOM 1428 C C . GLU A 1 183 ? -1.590 17.107 -47.644 1.00 42.66 183 GLU A C 1
ATOM 1430 O O . GLU A 1 183 ? -2.576 17.808 -47.877 1.00 42.66 183 GLU A O 1
ATOM 1435 N N . GLU A 1 184 ? -1.525 16.320 -46.569 1.00 47.31 184 GLU A N 1
ATOM 1436 C CA . GLU A 1 184 ? -2.423 16.467 -45.426 1.00 47.31 184 GLU A CA 1
ATOM 1437 C C . GLU A 1 184 ? -1.888 17.575 -44.512 1.00 47.31 184 GLU A C 1
ATOM 1439 O O . GLU A 1 184 ? -0.825 17.455 -43.901 1.00 47.31 184 GLU A O 1
ATOM 1444 N N . GLU A 1 185 ? -2.653 18.664 -44.417 1.00 53.09 185 GLU A N 1
ATOM 1445 C CA . GLU A 1 185 ? -2.489 19.704 -43.401 1.00 53.09 185 GLU A CA 1
ATOM 1446 C C . GLU A 1 185 ? -2.401 19.071 -41.998 1.00 53.09 185 GLU A C 1
ATOM 1448 O O . GLU A 1 185 ? -3.245 18.239 -41.640 1.00 53.09 185 GLU A O 1
ATOM 1453 N N . PRO A 1 186 ? -1.421 19.459 -41.160 1.00 46.44 186 PRO A N 1
ATOM 1454 C CA . PRO A 1 186 ? -1.245 18.856 -39.851 1.00 46.44 186 PRO A CA 1
ATOM 1455 C C . PRO A 1 186 ? -2.426 19.222 -38.947 1.00 46.44 186 PRO A C 1
ATOM 1457 O O . PRO A 1 186 ? -2.508 20.323 -38.397 1.00 46.44 186 PRO A O 1
ATOM 1460 N N . THR A 1 187 ? -3.342 18.271 -38.747 1.00 63.00 187 THR A N 1
ATOM 1461 C CA . THR A 1 187 ? -4.453 18.408 -37.801 1.00 63.00 187 THR A CA 1
ATOM 1462 C C . THR A 1 187 ? -3.914 18.649 -36.395 1.00 63.00 187 THR A C 1
ATOM 1464 O O . THR A 1 187 ? -3.414 17.741 -35.726 1.00 63.00 187 THR A O 1
ATOM 1467 N N . VAL A 1 188 ? -4.024 19.895 -35.932 1.00 73.81 188 VAL A N 1
ATOM 1468 C CA . VAL A 1 188 ? -3.666 20.285 -34.569 1.00 73.81 188 VAL A CA 1
ATOM 1469 C C . VAL A 1 188 ? -4.560 19.513 -33.588 1.00 73.81 188 VAL A C 1
ATOM 1471 O O . VAL A 1 188 ? -5.787 19.593 -33.683 1.00 73.81 188 VAL A O 1
ATOM 1474 N N . PRO A 1 189 ? -3.995 18.784 -32.608 1.00 74.81 189 PRO A N 1
ATOM 1475 C CA . PRO A 1 189 ? -4.790 18.053 -31.632 1.00 74.81 189 PRO A CA 1
ATOM 1476 C C . PRO A 1 189 ? -5.781 18.967 -30.899 1.00 74.81 189 PRO A C 1
ATOM 1478 O O . PRO A 1 189 ? -5.419 20.035 -30.402 1.00 74.81 189 PRO A O 1
ATOM 1481 N N . ARG A 1 190 ? -7.035 18.518 -30.759 1.00 76.06 190 ARG A N 1
ATOM 1482 C CA . ARG A 1 190 ? -8.168 19.290 -30.202 1.00 76.06 190 ARG A CA 1
ATOM 1483 C C . ARG A 1 190 ? -7.909 19.922 -28.824 1.00 76.06 190 ARG A C 1
ATOM 1485 O O . ARG A 1 190 ? -8.565 20.893 -28.446 1.00 76.06 190 ARG A O 1
ATOM 1492 N N . TRP A 1 191 ? -6.998 19.365 -28.027 1.00 71.19 191 TRP A N 1
ATOM 1493 C CA . TRP A 1 191 ? -6.608 19.948 -26.738 1.00 71.19 191 TRP A CA 1
ATOM 1494 C C . TRP A 1 191 ? -5.760 21.215 -26.913 1.00 71.19 191 TRP A C 1
ATOM 1496 O O . TRP A 1 191 ? -5.975 22.188 -26.195 1.00 71.19 191 TRP A O 1
ATOM 1506 N N . ARG A 1 192 ? -4.880 21.243 -27.918 1.00 79.00 192 ARG A N 1
ATOM 1507 C CA . ARG A 1 192 ? -4.007 22.379 -28.229 1.00 79.00 192 ARG A CA 1
ATOM 1508 C C . ARG A 1 192 ? -4.798 23.543 -28.825 1.00 79.00 192 ARG A C 1
ATOM 1510 O O . ARG A 1 192 ? -4.567 24.689 -28.455 1.00 79.00 192 ARG A O 1
ATOM 1517 N N . GLN A 1 193 ? -5.809 23.244 -29.642 1.00 85.06 193 GLN A N 1
ATOM 1518 C CA . GLN A 1 193 ? -6.738 24.250 -30.165 1.00 85.06 193 GLN A CA 1
ATOM 1519 C C . GLN A 1 193 ? -7.550 24.921 -29.044 1.00 85.06 193 GLN A C 1
ATOM 1521 O O . GLN A 1 193 ? -7.600 26.145 -28.961 1.00 85.06 193 GLN A O 1
ATOM 1526 N N . ARG A 1 194 ? -8.074 24.136 -28.090 1.00 83.81 194 ARG A N 1
ATOM 1527 C CA . ARG A 1 194 ? -8.760 24.677 -26.901 1.00 83.81 194 ARG A CA 1
ATOM 1528 C C . ARG A 1 194 ? -7.869 25.565 -26.037 1.00 83.81 194 ARG A C 1
ATOM 1530 O O . ARG A 1 194 ? -8.357 26.537 -25.464 1.00 83.81 194 ARG A O 1
ATOM 1537 N N . GLN A 1 195 ? -6.584 25.235 -25.938 1.00 88.38 195 GLN A N 1
ATOM 1538 C CA . GLN A 1 195 ? -5.619 25.993 -25.148 1.00 88.38 195 GLN A CA 1
ATOM 1539 C C . GLN A 1 195 ? -5.319 27.359 -25.782 1.00 88.38 195 GLN A C 1
ATOM 1541 O O . GLN A 1 195 ? -5.319 28.372 -25.081 1.00 88.38 195 GLN A O 1
ATOM 1546 N N . LEU A 1 196 ? -5.161 27.399 -27.110 1.00 88.75 196 LEU A N 1
ATOM 1547 C CA . LEU A 1 196 ? -4.983 28.640 -27.872 1.00 88.75 196 LEU A CA 1
ATOM 1548 C C . LEU A 1 196 ? -6.213 29.550 -27.766 1.00 88.75 196 LEU A C 1
ATOM 1550 O O . LEU A 1 196 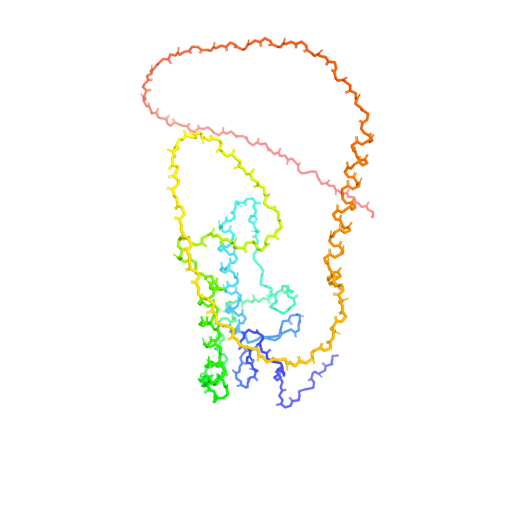? -6.075 30.728 -27.444 1.00 88.75 196 LEU A O 1
ATOM 1554 N N . GLU A 1 197 ? -7.422 29.001 -27.909 1.00 89.94 197 GLU A N 1
ATOM 1555 C CA . GLU A 1 197 ? -8.655 29.781 -27.738 1.00 89.94 197 GLU A CA 1
ATOM 1556 C C . GLU A 1 197 ? -8.818 30.335 -26.310 1.00 89.94 197 GLU A C 1
ATOM 1558 O O . GLU A 1 197 ? -9.370 31.418 -26.107 1.00 89.94 197 GLU A O 1
ATOM 1563 N N . GLN A 1 198 ? -8.377 29.593 -25.285 1.00 90.25 198 GLN A N 1
ATOM 1564 C CA . GLN A 1 198 ? -8.387 30.080 -23.901 1.00 90.25 198 GLN A CA 1
ATOM 1565 C C . GLN A 1 198 ? -7.409 31.239 -23.707 1.00 90.25 198 GLN A C 1
ATOM 1567 O O . GLN A 1 198 ? -7.765 32.232 -23.069 1.00 90.25 198 GLN A O 1
ATOM 1572 N N . GLN A 1 199 ? -6.212 31.134 -24.282 1.00 89.81 199 GLN A N 1
ATOM 1573 C CA . GLN A 1 199 ? -5.202 32.185 -24.226 1.00 89.81 199 GLN A CA 1
ATOM 1574 C C . GLN A 1 199 ? -5.661 33.445 -24.974 1.00 89.81 199 GLN A C 1
ATOM 1576 O O . GLN A 1 199 ? -5.486 34.561 -24.481 1.00 89.81 199 GLN A O 1
ATOM 1581 N N . GLU A 1 200 ? -6.325 33.281 -26.119 1.00 90.31 200 GLU A N 1
ATOM 1582 C CA . GLU A 1 200 ? -6.880 34.395 -26.884 1.00 90.31 200 GLU A CA 1
ATOM 1583 C C . GLU A 1 200 ? -8.041 35.081 -26.149 1.00 90.31 200 GLU A C 1
ATOM 1585 O O . GLU A 1 200 ? -8.055 36.310 -26.048 1.00 90.31 200 GLU A O 1
ATOM 1590 N N . ARG A 1 201 ? -8.949 34.315 -25.522 1.00 88.06 201 ARG A N 1
ATOM 1591 C CA . ARG A 1 201 ? -9.999 34.872 -24.646 1.00 88.06 201 ARG A CA 1
ATOM 1592 C C . ARG A 1 201 ? -9.416 35.690 -23.494 1.00 88.06 201 ARG A C 1
ATOM 1594 O O . ARG A 1 201 ? -9.904 36.785 -23.219 1.00 88.06 201 ARG A O 1
ATOM 1601 N N . GLN A 1 202 ? -8.360 35.200 -22.844 1.00 87.06 202 GLN A N 1
ATOM 1602 C CA . GLN A 1 202 ? -7.682 35.941 -21.773 1.00 87.06 202 GLN A CA 1
ATOM 1603 C C . GLN A 1 202 ? -7.036 37.231 -22.295 1.00 87.06 202 GLN A C 1
ATOM 1605 O O . GLN A 1 202 ? -7.148 38.282 -21.662 1.00 87.06 202 GLN A O 1
ATOM 1610 N N . ARG A 1 203 ? -6.411 37.181 -23.477 1.00 88.06 203 ARG A N 1
ATOM 1611 C CA . ARG A 1 203 ? -5.797 38.352 -24.116 1.00 88.06 203 ARG A CA 1
ATOM 1612 C C . ARG A 1 203 ? -6.837 39.413 -24.483 1.00 88.06 203 ARG A C 1
ATOM 1614 O O . ARG A 1 203 ? -6.610 40.592 -24.224 1.00 88.06 203 ARG A O 1
ATOM 1621 N N . GLN A 1 204 ? -7.990 39.008 -25.014 1.00 87.69 204 GLN A N 1
ATOM 1622 C CA . GLN A 1 204 ? -9.094 39.924 -25.319 1.00 87.69 204 GLN A CA 1
ATOM 1623 C C . GLN A 1 204 ? -9.691 40.553 -24.048 1.00 87.69 204 GLN A C 1
ATOM 1625 O O . GLN A 1 204 ? -9.937 41.758 -24.023 1.00 87.69 204 GLN A O 1
ATOM 1630 N N . GLN A 1 205 ? -9.850 39.783 -22.964 1.00 85.31 205 GLN A N 1
ATOM 1631 C CA . GLN A 1 205 ? -10.298 40.317 -21.670 1.00 85.31 205 GLN A CA 1
ATOM 1632 C C . GLN A 1 205 ? -9.307 41.334 -21.084 1.00 85.31 205 GLN A C 1
ATOM 1634 O O . GLN A 1 205 ? -9.726 42.366 -20.561 1.00 85.31 205 GLN A O 1
ATOM 1639 N N . ALA A 1 206 ? -7.999 41.088 -21.204 1.00 78.38 206 ALA A N 1
ATOM 1640 C CA . ALA A 1 206 ? -6.971 42.019 -20.740 1.00 78.38 206 ALA A CA 1
ATOM 1641 C C . ALA A 1 206 ? -6.987 43.350 -21.517 1.00 78.38 206 ALA A C 1
ATOM 1643 O O . ALA A 1 206 ? -6.800 44.412 -20.921 1.00 78.38 206 ALA A O 1
ATOM 1644 N N . ILE A 1 207 ? -7.247 43.307 -22.828 1.00 80.06 207 ILE A N 1
ATOM 1645 C CA . ILE A 1 207 ? -7.379 44.512 -23.662 1.00 80.06 207 ILE A CA 1
ATOM 1646 C C . ILE A 1 207 ? -8.618 45.316 -23.245 1.00 80.06 207 ILE A C 1
ATOM 1648 O O . ILE A 1 207 ? -8.495 46.510 -22.976 1.00 80.06 207 ILE A O 1
ATOM 1652 N N . GLN A 1 208 ? -9.771 44.664 -23.058 1.00 76.69 208 GLN A N 1
ATOM 1653 C CA . GLN A 1 208 ? -11.003 45.334 -22.608 1.00 76.69 208 GLN A CA 1
ATOM 1654 C C . GLN A 1 208 ? -10.854 45.984 -21.222 1.00 76.69 208 GLN A C 1
ATOM 1656 O O . GLN A 1 208 ? -11.332 47.096 -20.996 1.00 76.69 208 GLN A O 1
ATOM 1661 N N . GLN A 1 209 ? -10.140 45.340 -20.292 1.00 73.25 209 GLN A N 1
ATOM 1662 C CA . GLN A 1 209 ? -9.854 45.926 -18.976 1.00 73.25 209 GLN A CA 1
ATOM 1663 C C . GLN A 1 209 ? -8.926 47.146 -19.051 1.00 73.25 209 GLN A C 1
ATOM 1665 O O . GLN A 1 209 ? -8.996 48.032 -18.196 1.00 73.25 209 GLN A O 1
ATOM 1670 N N . ARG A 1 210 ? -8.058 47.204 -20.067 1.00 64.19 210 ARG A N 1
ATOM 1671 C CA . ARG A 1 210 ? -7.150 48.331 -20.294 1.00 64.19 210 ARG A CA 1
ATOM 1672 C C . ARG A 1 210 ? -7.861 49.509 -20.962 1.00 64.19 210 ARG A C 1
ATOM 1674 O O . ARG A 1 210 ? -7.554 50.649 -20.629 1.00 64.19 210 ARG A O 1
ATOM 1681 N N . GLU A 1 211 ? -8.829 49.240 -21.833 1.00 61.69 211 GLU A N 1
ATOM 1682 C CA . GLU A 1 211 ? -9.650 50.261 -22.503 1.00 61.69 211 GLU A CA 1
ATOM 1683 C C . GLU A 1 211 ? -10.760 50.833 -21.599 1.00 61.69 211 GLU A C 1
ATOM 1685 O O . GLU A 1 211 ? -11.158 51.982 -21.767 1.00 61.69 211 GLU A O 1
ATOM 1690 N N . GLY A 1 212 ? -11.207 50.091 -20.577 1.00 55.84 212 GLY A N 1
ATOM 1691 C CA . GLY A 1 212 ? -12.221 50.550 -19.615 1.00 55.84 212 GLY A CA 1
ATOM 1692 C C . GLY A 1 212 ? -11.712 51.449 -18.477 1.00 55.84 212 GLY A C 1
ATOM 1693 O O . GLY A 1 212 ? -12.511 51.925 -17.668 1.00 55.84 212 GLY A O 1
ATOM 1694 N N . ARG A 1 213 ? -10.397 51.694 -18.363 1.00 50.31 213 ARG A N 1
ATOM 1695 C CA . ARG A 1 213 ? -9.821 52.483 -17.260 1.00 50.31 213 ARG A CA 1
ATOM 1696 C C . ARG A 1 213 ? -9.548 53.921 -17.711 1.00 50.31 213 ARG A C 1
ATOM 1698 O O . ARG A 1 213 ? -8.444 54.246 -18.136 1.00 50.31 213 ARG A O 1
ATOM 1705 N N . SER A 1 214 ? -10.546 54.802 -17.582 1.00 49.50 214 SER A N 1
ATOM 1706 C CA . SER A 1 214 ? -10.335 56.248 -17.746 1.00 49.50 214 SER A CA 1
ATOM 1707 C C . SER A 1 214 ? -9.258 56.718 -16.761 1.00 49.50 214 SER A C 1
ATOM 1709 O O . SER A 1 214 ? -9.412 56.562 -15.546 1.00 49.50 214 SER A O 1
ATOM 1711 N N . VAL A 1 215 ? -8.163 57.274 -17.274 1.00 50.97 215 VAL A N 1
ATOM 1712 C CA . VAL A 1 215 ? -7.058 57.806 -16.471 1.00 50.97 215 VAL A CA 1
ATOM 1713 C C . VAL A 1 215 ? -7.549 59.039 -15.708 1.00 50.97 215 VAL A C 1
ATOM 1715 O O . VAL A 1 215 ? -7.677 60.118 -16.277 1.00 50.97 215 VAL A O 1
ATOM 1718 N N . GLN A 1 216 ? -7.826 58.899 -14.411 1.00 47.41 216 GLN A N 1
ATOM 1719 C CA . GLN A 1 216 ? -7.909 60.050 -13.512 1.00 47.41 216 GLN A CA 1
ATOM 1720 C C . GLN A 1 216 ? -6.492 60.387 -13.037 1.00 47.41 216 GLN A C 1
ATOM 1722 O O . GLN A 1 216 ? -5.841 59.578 -12.375 1.00 47.41 216 GLN A O 1
ATOM 1727 N N . HIS A 1 217 ? -6.006 61.577 -13.392 1.00 42.62 217 HIS A N 1
ATOM 1728 C CA . HIS A 1 217 ? -4.744 62.116 -12.888 1.00 42.62 217 HIS A CA 1
ATOM 1729 C C . HIS A 1 217 ? -4.829 62.375 -11.369 1.00 42.62 217 HIS A C 1
ATOM 1731 O O . HIS A 1 217 ? -5.728 63.097 -10.930 1.00 42.62 217 HIS A O 1
ATOM 1737 N N . PRO A 1 218 ? -3.893 61.863 -10.547 1.00 46.00 218 PRO A N 1
ATOM 1738 C CA . PRO A 1 218 ? -3.804 62.246 -9.144 1.00 46.00 218 PRO A CA 1
ATOM 1739 C C . PRO A 1 218 ? -3.128 63.621 -8.986 1.00 46.00 218 PRO A C 1
ATOM 1741 O O . PRO A 1 218 ? -2.071 63.877 -9.561 1.00 46.00 218 PRO A O 1
ATOM 1744 N N . LYS A 1 219 ? -3.739 64.507 -8.184 1.00 40.72 219 LYS A N 1
ATOM 1745 C CA . LYS A 1 219 ? -3.162 65.801 -7.763 1.00 40.72 219 LYS A CA 1
ATOM 1746 C C . LYS A 1 219 ? -1.906 65.594 -6.890 1.00 40.72 219 LYS A C 1
ATOM 1748 O O . LYS A 1 219 ? -1.914 64.694 -6.048 1.00 40.72 219 LYS A O 1
ATOM 1753 N N . PRO A 1 220 ? -0.868 66.444 -7.009 1.00 42.09 220 PRO A N 1
ATOM 1754 C CA . PRO A 1 220 ? 0.340 66.346 -6.189 1.00 42.09 220 PRO A CA 1
ATOM 1755 C C . PRO A 1 220 ? 0.093 66.797 -4.737 1.00 42.09 220 PRO A C 1
ATOM 1757 O O . PRO A 1 220 ? -0.552 67.817 -4.497 1.00 42.09 220 PRO A O 1
ATOM 1760 N N . GLN A 1 221 ? 0.625 66.041 -3.769 1.00 46.75 221 GLN A N 1
ATOM 1761 C CA . GLN A 1 221 ? 0.676 66.409 -2.345 1.00 46.75 221 GLN A CA 1
ATOM 1762 C C . GLN A 1 221 ? 2.077 66.932 -1.959 1.00 46.75 221 GLN A C 1
ATOM 1764 O O . GLN A 1 221 ? 3.066 66.440 -2.505 1.00 46.75 221 GLN A O 1
ATOM 1769 N N . PRO A 1 222 ? 2.186 67.897 -1.021 1.00 48.44 222 PRO A N 1
ATOM 1770 C CA . PRO A 1 222 ? 3.460 68.502 -0.617 1.00 48.44 222 PRO A CA 1
ATOM 1771 C C . PRO A 1 222 ? 4.291 67.631 0.360 1.00 48.44 222 PRO A C 1
ATOM 1773 O O . PRO A 1 222 ? 3.740 66.748 1.027 1.00 48.44 222 PRO A O 1
ATOM 1776 N N . PRO A 1 223 ? 5.618 67.870 0.461 1.00 46.03 223 PRO A N 1
ATOM 1777 C CA . PRO A 1 223 ? 6.565 66.995 1.160 1.00 46.03 223 PRO A CA 1
ATOM 1778 C C . PRO A 1 223 ? 6.526 67.116 2.695 1.00 46.03 223 PRO A C 1
ATOM 1780 O O . PRO A 1 223 ? 6.299 68.189 3.251 1.00 46.03 223 PRO A O 1
ATOM 1783 N N . LYS A 1 224 ? 6.792 65.995 3.384 1.00 49.38 224 LYS A N 1
ATOM 1784 C CA . LYS A 1 224 ? 6.867 65.889 4.855 1.00 49.38 224 LYS A CA 1
ATOM 1785 C C . LYS A 1 224 ? 8.302 66.124 5.377 1.00 49.38 224 LYS A C 1
ATOM 1787 O O . LYS A 1 224 ? 9.240 65.658 4.733 1.00 49.38 224 LYS A O 1
ATOM 1792 N N . PRO A 1 225 ? 8.479 66.776 6.546 1.00 49.16 225 PRO A N 1
ATOM 1793 C CA . PRO A 1 225 ? 9.793 67.091 7.121 1.00 49.16 225 PRO A CA 1
ATOM 1794 C C . PRO A 1 225 ? 10.475 65.905 7.850 1.00 49.16 225 PRO A C 1
ATOM 1796 O O . PRO A 1 225 ? 9.794 64.959 8.262 1.00 49.16 225 PRO A O 1
ATOM 1799 N N . PRO A 1 226 ? 11.816 65.951 8.022 1.00 47.84 226 PRO A N 1
ATOM 1800 C CA . PRO A 1 226 ? 12.634 64.849 8.543 1.00 47.84 226 PRO A CA 1
ATOM 1801 C C . PRO A 1 226 ? 12.581 64.679 10.075 1.00 47.84 226 PRO A C 1
ATOM 1803 O O . PRO A 1 226 ? 12.365 65.629 10.825 1.00 47.84 226 PRO A O 1
ATOM 1806 N N . LYS A 1 227 ? 12.797 63.436 10.534 1.00 48.09 227 LYS A N 1
ATOM 1807 C CA . LYS A 1 227 ? 12.816 63.028 11.953 1.00 48.09 227 LYS A CA 1
ATOM 1808 C C . LYS A 1 227 ? 14.185 63.292 12.614 1.00 48.09 227 LYS A C 1
ATOM 1810 O O . LYS A 1 227 ? 15.199 63.065 11.960 1.00 48.09 227 LYS A O 1
ATOM 1815 N N . PRO A 1 228 ? 14.226 63.677 13.905 1.00 44.16 228 PRO A N 1
ATOM 1816 C CA . PRO A 1 228 ? 15.469 63.931 14.632 1.00 44.16 228 PRO A CA 1
ATOM 1817 C C . PRO A 1 228 ? 16.110 62.658 15.216 1.00 44.16 228 PRO A C 1
ATOM 1819 O O . PRO A 1 228 ? 15.431 61.750 15.701 1.00 44.16 228 PRO A O 1
ATOM 1822 N N . THR A 1 229 ? 17.441 62.644 15.177 1.00 39.97 229 THR A N 1
ATOM 1823 C CA . THR A 1 229 ? 18.388 61.681 15.760 1.00 39.97 229 THR A CA 1
ATOM 1824 C C . THR A 1 229 ? 18.492 61.817 17.286 1.00 39.97 229 THR A C 1
ATOM 1826 O O . THR A 1 229 ? 18.388 62.922 17.813 1.00 39.97 229 THR A O 1
ATOM 1829 N N . LYS A 1 230 ? 18.743 60.708 17.999 1.00 49.34 230 LYS A N 1
ATOM 1830 C CA . LYS A 1 230 ? 19.132 60.698 19.425 1.00 49.34 230 LYS A CA 1
ATOM 1831 C C . LYS A 1 230 ? 20.613 60.299 19.579 1.00 49.34 230 LYS A C 1
ATOM 1833 O O . LYS A 1 230 ? 21.058 59.495 18.760 1.00 49.34 230 LYS A O 1
ATOM 1838 N N . PRO A 1 231 ? 21.349 60.817 20.583 1.00 45.69 231 PRO A N 1
ATOM 1839 C CA . PRO A 1 231 ? 22.771 60.526 20.790 1.00 45.69 231 PRO A CA 1
ATOM 1840 C C . PRO A 1 231 ? 23.023 59.286 21.666 1.00 45.69 231 PRO A C 1
ATOM 1842 O O . PRO A 1 231 ? 22.123 58.827 22.372 1.00 45.69 231 PRO A O 1
ATOM 1845 N N . LEU A 1 232 ? 24.265 58.792 21.572 1.00 43.75 232 LEU A N 1
ATOM 1846 C CA . LEU A 1 232 ? 24.921 57.788 22.419 1.00 43.75 232 LEU A CA 1
ATOM 1847 C C . LEU A 1 232 ? 25.040 58.249 23.881 1.00 43.75 232 LEU A C 1
ATOM 1849 O O . LEU A 1 232 ? 25.081 59.452 24.109 1.00 43.75 232 LEU A O 1
ATOM 1853 N N . ASP A 1 233 ? 25.143 57.291 24.810 1.00 42.19 233 ASP A N 1
ATOM 1854 C CA . ASP A 1 233 ? 26.193 57.234 25.843 1.00 42.19 233 ASP A CA 1
ATOM 1855 C C . ASP A 1 233 ? 26.213 55.844 26.520 1.00 42.19 233 ASP A C 1
ATOM 1857 O O . ASP A 1 233 ? 25.316 55.020 26.323 1.00 42.19 233 ASP A O 1
ATOM 1861 N N . ASP A 1 234 ? 27.301 55.619 27.247 1.00 35.97 234 ASP A N 1
ATOM 1862 C CA . ASP A 1 234 ? 28.109 54.412 27.431 1.00 35.97 234 ASP A CA 1
ATOM 1863 C C . ASP A 1 234 ? 28.009 53.808 28.860 1.00 35.97 234 ASP A C 1
ATOM 1865 O O . ASP A 1 234 ? 27.435 54.440 29.743 1.00 35.97 234 ASP A O 1
ATOM 1869 N N . GLU A 1 235 ? 28.546 52.586 29.027 1.00 39.06 235 GLU A N 1
ATOM 1870 C CA . GLU A 1 235 ? 28.842 51.711 30.208 1.00 39.06 235 GLU A CA 1
ATOM 1871 C C . GLU A 1 235 ? 28.253 52.044 31.609 1.00 39.06 235 GLU A C 1
ATOM 1873 O O . GLU A 1 235 ? 28.306 53.172 32.080 1.00 39.06 235 GLU A O 1
ATOM 1878 N N . THR A 1 236 ? 27.751 51.099 32.428 1.00 36.75 236 THR A N 1
ATOM 1879 C CA . THR A 1 236 ? 28.567 50.207 33.296 1.00 36.75 236 THR A CA 1
ATOM 1880 C C . THR A 1 236 ? 27.712 49.193 34.108 1.00 36.75 236 THR A C 1
ATOM 1882 O O . THR A 1 236 ? 26.585 49.492 34.491 1.00 36.75 236 THR A O 1
ATOM 1885 N N . GLU A 1 237 ? 28.331 48.038 34.408 1.00 38.66 237 GLU A N 1
ATOM 1886 C CA . GLU A 1 237 ? 28.211 47.117 35.575 1.00 38.66 237 GLU A CA 1
ATOM 1887 C C . GLU A 1 237 ? 26.924 46.308 35.942 1.00 38.66 237 GLU A C 1
ATOM 1889 O O . GLU A 1 237 ? 25.819 46.808 36.130 1.00 38.66 237 GLU A O 1
ATOM 1894 N N . GLU A 1 238 ? 27.152 44.996 36.137 1.00 38.72 238 GLU A N 1
ATOM 1895 C CA . GLU A 1 238 ? 26.370 43.960 36.863 1.00 38.72 238 GLU A CA 1
ATOM 1896 C C . GLU A 1 238 ? 26.489 44.139 38.415 1.00 38.72 238 GLU A C 1
ATOM 1898 O O . GLU A 1 238 ? 27.252 45.012 38.821 1.00 38.72 238 GLU A O 1
ATOM 1903 N N . PRO A 1 239 ? 25.923 43.314 39.349 1.00 49.75 239 PRO A N 1
ATOM 1904 C CA . PRO A 1 239 ? 24.928 42.227 39.271 1.00 49.75 239 PRO A CA 1
ATOM 1905 C C . PRO A 1 239 ? 23.870 42.192 40.436 1.00 49.75 239 PRO A C 1
ATOM 1907 O O . PRO A 1 239 ? 23.885 42.975 41.379 1.00 49.75 239 PRO A O 1
ATOM 1910 N N . GLN A 1 240 ? 23.028 41.142 40.416 1.00 36.84 240 GLN A N 1
ATOM 1911 C CA . GLN A 1 240 ? 22.335 40.460 41.539 1.00 36.84 240 GLN A CA 1
ATOM 1912 C C . GLN A 1 240 ? 20.936 40.886 42.070 1.00 36.84 240 GLN A C 1
ATOM 1914 O O . GLN A 1 240 ? 20.644 42.030 42.392 1.00 36.84 240 GLN A O 1
ATOM 1919 N N . ARG A 1 241 ? 20.173 39.806 42.356 1.00 36.03 241 ARG A N 1
ATOM 1920 C CA . ARG A 1 241 ? 19.092 39.576 43.352 1.00 36.03 241 ARG A CA 1
ATOM 1921 C C . ARG A 1 241 ? 17.616 39.754 42.951 1.00 36.03 241 ARG A C 1
ATOM 1923 O O . ARG A 1 241 ? 17.066 40.838 42.855 1.00 36.03 241 ARG A O 1
ATOM 1930 N N . SER A 1 242 ? 16.965 38.588 42.856 1.00 39.41 242 SER A N 1
ATOM 1931 C CA . SER A 1 242 ? 15.767 38.161 43.603 1.00 39.41 242 SER A CA 1
ATOM 1932 C C . SER A 1 242 ? 14.775 39.231 44.080 1.00 39.41 242 SER A C 1
ATOM 1934 O O . SER A 1 242 ? 15.111 40.050 44.928 1.00 39.41 242 SER A O 1
ATOM 1936 N N . ILE A 1 243 ? 13.505 39.073 43.691 1.00 42.09 243 ILE A N 1
ATOM 1937 C CA . ILE A 1 243 ? 12.326 38.810 44.552 1.00 42.09 243 ILE A CA 1
ATOM 1938 C C . ILE A 1 243 ? 11.065 39.011 43.694 1.00 42.09 243 ILE A C 1
ATOM 1940 O O . ILE A 1 243 ? 10.954 39.949 42.908 1.00 42.09 243 ILE A O 1
ATOM 1944 N N . GLY A 1 244 ? 10.120 38.079 43.828 1.00 34.41 244 GLY A N 1
ATOM 1945 C CA . GLY A 1 244 ? 8.890 38.037 43.048 1.00 34.41 244 GLY A CA 1
ATOM 1946 C C . GLY A 1 244 ? 7.935 39.205 43.286 1.00 34.41 244 GLY A C 1
ATOM 1947 O O . GLY A 1 244 ? 8.002 39.913 44.286 1.00 34.41 244 GLY A O 1
ATOM 1948 N N . ARG A 1 245 ? 6.968 39.343 42.377 1.00 41.69 245 ARG A N 1
ATOM 1949 C CA . ARG A 1 245 ? 5.718 40.067 42.625 1.00 41.69 245 ARG A CA 1
ATOM 1950 C C . ARG A 1 245 ? 4.583 39.452 41.814 1.00 41.69 245 ARG A C 1
ATOM 1952 O O . ARG A 1 245 ? 4.558 39.500 40.590 1.00 41.69 245 ARG A O 1
ATOM 1959 N N . GLN A 1 246 ? 3.619 38.916 42.555 1.00 44.22 246 GLN A N 1
ATOM 1960 C CA . GLN A 1 246 ? 2.261 38.622 42.118 1.00 44.22 246 GLN A CA 1
ATOM 1961 C C . GLN A 1 246 ? 1.641 39.844 41.430 1.00 44.22 246 GLN A C 1
ATOM 1963 O O . GLN A 1 246 ? 1.644 40.944 41.991 1.00 44.22 246 GLN A O 1
ATOM 1968 N N . ARG A 1 247 ? 0.986 39.643 40.283 1.00 44.19 247 ARG A N 1
ATOM 1969 C CA . ARG A 1 247 ? -0.060 40.555 39.805 1.00 44.19 247 ARG A CA 1
ATOM 1970 C C . ARG A 1 247 ? -1.238 39.791 39.201 1.00 44.19 247 ARG A C 1
ATOM 1972 O O . ARG A 1 247 ? -1.207 39.350 38.065 1.00 44.19 247 ARG A O 1
ATOM 1979 N N . ARG A 1 248 ? -2.266 39.685 40.048 1.00 46.81 248 ARG A N 1
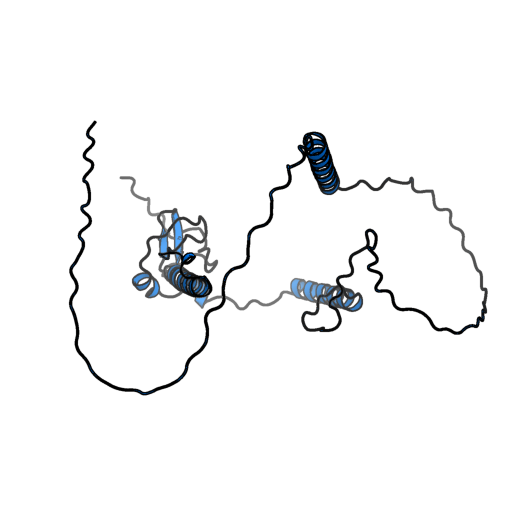ATOM 1980 C CA . ARG A 1 248 ? -3.684 40.019 39.829 1.00 46.81 248 ARG A CA 1
ATOM 1981 C C . ARG A 1 248 ? -4.285 39.682 38.462 1.00 46.81 248 ARG A C 1
ATOM 1983 O O . ARG A 1 248 ? -3.971 40.293 37.445 1.00 46.81 248 ARG A O 1
ATOM 1990 N N . GLY A 1 249 ? -5.266 38.787 38.526 1.00 36.97 249 GLY A N 1
ATOM 1991 C CA . GLY A 1 249 ? -6.115 38.400 37.418 1.00 36.97 249 GLY A CA 1
ATOM 1992 C C . GLY A 1 249 ? -6.954 39.528 36.818 1.00 36.97 249 GLY A C 1
ATOM 1993 O O . GLY A 1 249 ? -7.237 40.562 37.426 1.00 36.97 249 GLY A O 1
ATOM 1994 N N . ARG A 1 250 ? -7.407 39.251 35.599 1.00 48.00 250 ARG A N 1
ATOM 1995 C CA . ARG A 1 250 ? -8.588 39.850 34.988 1.00 48.00 250 ARG A CA 1
ATOM 1996 C C . ARG A 1 250 ? -9.436 38.710 34.445 1.00 48.00 250 ARG A C 1
ATOM 1998 O O . ARG A 1 250 ? -9.125 38.144 33.403 1.00 48.00 250 ARG A O 1
ATOM 2005 N N . GLY A 1 251 ? -10.497 38.380 35.175 1.00 37.00 251 GLY A N 1
ATOM 2006 C CA . GLY A 1 251 ? -11.592 37.588 34.638 1.00 37.00 251 GLY A CA 1
ATOM 2007 C C . GLY A 1 251 ? -12.253 38.348 33.488 1.00 37.00 251 GLY A C 1
ATOM 2008 O O . GLY A 1 251 ? -12.520 39.546 33.594 1.00 37.00 251 GLY A O 1
ATOM 2009 N N . ARG A 1 252 ? -12.506 37.655 32.379 1.00 49.09 252 ARG A N 1
ATOM 2010 C CA . ARG A 1 252 ? -13.468 38.087 31.364 1.00 49.09 252 ARG A CA 1
ATOM 2011 C C . ARG A 1 252 ? -14.649 37.133 31.440 1.00 49.09 252 ARG A C 1
ATOM 2013 O O . ARG A 1 252 ? -14.504 35.945 31.177 1.00 49.09 252 ARG A O 1
ATOM 2020 N N . GLY A 1 253 ? -15.786 37.677 31.865 1.00 41.38 253 GLY A N 1
ATOM 2021 C CA . GLY A 1 253 ? -17.048 36.961 31.968 1.00 41.38 253 GLY A CA 1
ATOM 2022 C C . GLY A 1 253 ? -17.501 36.423 30.615 1.00 41.38 253 GLY A C 1
ATOM 2023 O O . GLY A 1 253 ? -17.487 37.135 29.609 1.00 41.38 253 GLY A O 1
ATOM 2024 N N . GLN A 1 254 ? -17.917 35.161 30.616 1.00 47.50 254 GLN A N 1
ATOM 2025 C CA . GLN A 1 254 ? -18.694 34.566 29.540 1.00 47.50 254 GLN A CA 1
ATOM 2026 C C . GLN A 1 254 ? -20.143 35.036 29.687 1.00 47.50 254 GLN A C 1
ATOM 2028 O O . GLN A 1 254 ? -20.770 34.843 30.728 1.00 47.50 254 GLN A O 1
ATOM 2033 N N . LYS A 1 255 ? -20.668 35.689 28.648 1.00 50.28 255 LYS A N 1
ATOM 2034 C CA . LYS A 1 255 ? -22.100 35.952 28.513 1.00 50.28 255 LYS A CA 1
ATOM 2035 C C . LYS A 1 255 ? -22.754 34.699 27.942 1.00 50.28 255 LYS A C 1
ATOM 2037 O O . LYS A 1 255 ? -22.456 34.294 26.823 1.00 50.28 255 LYS A O 1
ATOM 2042 N N . ILE A 1 256 ? -23.631 34.109 28.742 1.00 45.97 256 ILE A N 1
ATOM 2043 C CA . ILE A 1 256 ? -24.562 33.052 28.360 1.00 45.97 256 ILE A CA 1
ATOM 2044 C C . ILE A 1 256 ? -25.624 33.692 27.458 1.00 45.97 256 ILE A C 1
ATOM 2046 O O . ILE A 1 256 ? -26.333 34.596 27.893 1.00 45.97 256 ILE A O 1
ATOM 2050 N N . ASN A 1 257 ? -25.733 33.240 26.208 1.00 47.97 257 ASN A N 1
ATOM 2051 C CA . ASN A 1 257 ? -26.872 33.551 25.347 1.00 47.97 257 ASN A CA 1
ATOM 2052 C C . ASN A 1 257 ? -27.862 32.386 25.420 1.00 47.97 257 ASN A C 1
ATOM 2054 O O . ASN A 1 257 ? -27.717 31.393 24.713 1.00 47.97 257 ASN A O 1
ATOM 2058 N N . HIS A 1 258 ? -28.886 32.532 26.259 1.00 43.34 258 HIS A N 1
ATOM 2059 C CA . HIS A 1 258 ? -30.134 31.801 26.083 1.00 43.34 258 HIS A CA 1
ATOM 2060 C C . HIS A 1 258 ? -30.905 32.432 24.922 1.00 43.34 258 HIS A C 1
ATOM 2062 O O . HIS A 1 258 ? -31.266 33.609 24.972 1.00 43.34 258 HIS A O 1
ATOM 2068 N N . ARG A 1 259 ? -31.195 31.644 23.888 1.00 50.72 259 ARG A N 1
ATOM 2069 C CA . ARG A 1 259 ? -32.258 31.953 22.931 1.00 50.72 259 ARG A CA 1
ATOM 2070 C C . ARG A 1 259 ? -33.096 30.694 22.737 1.00 50.72 259 ARG A C 1
ATOM 2072 O O . ARG A 1 259 ? -32.717 29.800 21.995 1.00 50.72 259 ARG A O 1
ATOM 2079 N N . ASN A 1 260 ? -34.212 30.649 23.459 1.00 53.94 260 ASN A N 1
ATOM 2080 C CA . ASN A 1 260 ? -35.357 29.810 23.131 1.00 53.94 260 ASN A CA 1
ATOM 2081 C C . ASN A 1 260 ? -36.089 30.452 21.950 1.00 53.94 260 ASN A C 1
ATOM 2083 O O . ASN A 1 260 ? -36.495 31.613 22.060 1.00 53.94 260 ASN A O 1
ATOM 2087 N N . ARG A 1 261 ? -36.296 29.693 20.876 1.00 47.25 261 ARG A N 1
ATOM 2088 C CA . ARG A 1 261 ? -37.626 29.431 20.319 1.00 47.25 261 ARG A CA 1
ATOM 2089 C C . ARG A 1 261 ? -37.565 28.243 19.372 1.00 47.25 261 ARG A C 1
ATOM 2091 O O . ARG A 1 261 ? -36.594 28.199 18.589 1.00 47.25 261 ARG A O 1
#

Radius of gyration: 38.16 Å; chains: 1; bounding box: 78×92×106 Å

InterPro domains:
  IPR001841 Zinc finger, RING-type [PS50089] (16-78)
  IPR001841 Zinc finger, RING-type [SM00184] (16-77)
  IPR013083 Zinc finger, RING/FYVE/PHD-type [G3DSA:3.30.40.10] (7-97)
  IPR039133 E3 ubiquitin-protein ligase RNF25 [PTHR13198] (2-255)

Secondary structure (DSSP, 8-state):
-------S--S-SSPPTTT-----TT--EEE-TTS-EEEHHHHHHHHHHHHHHHHHHHHHS-TTT--S---PBPTTT-PBP---HHHHTTSPPPHHHHTPPPP---HHHHHHHHHHHHHHHHHHHTT-S--TT-TT--------S--------------------------------PPPPP-------HHHHHHHHHHHHHHHHHHHHHHT---PPPPPPPPPPPPPP-----------------------PPPP-----

pLDDT: mean 71.45, std 24.78, range [25.7, 98.44]

Foldseek 3Di:
DDPPPDDVDPFDPAAAPQLRHGADPQFAWDQWPVRHIHGLQSLLVQLVVVVVVLVVVQVVDDPVPHDDDDFRADPPPRHTTDDDSVVSNPGDDGPCSVVPDDDDDDPVNVVVVVVVVVVVVVCVVVVNDDDPPPPPPPDDPDPDDDDDDPDPDDDDDDDDDDDDDDDDDDDDDDDDDDDDDDDDDPPDPPVVVVVVVVVVVVVVVVVVVVVPDDDDDDDDDDDDDDDDDDDDDDDDDDDDDDDDDDDDDDDDDDDDDDDDD